Protein AF-A0AA40DRE2-F1 (afdb_monomer)

pLDDT: mean 96.82, std 1.92, range [86.75, 98.75]

Mean predicted aligned error: 2.91 Å

Nearest PDB structures (foldseek):
  4udk-assembly1_C  TM=3.734E-01  e=4.094E-02  uncultured organism
  5y2z-assembly3_F  TM=4.325E-01  e=4.580E-01  Homo sapiens
  1vkd-assembly1_A  TM=4.089E-01  e=3.695E-01  Thermotoga maritima MSB8
  8u1s-assembly1_B  TM=3.169E-01  e=5.989E-01  Influenza B virus (B/Iowa/06/2017)
  4cpo-assembly1_A  TM=3.323E-01  e=6.668E-01  Influenza B virus

Solvent-accessible surface area (backbone atoms only — not comparable to full-atom values): 9913 Å² total; per-residue (Å²): 89,80,48,78,41,58,63,96,54,91,79,66,23,30,30,43,33,28,26,39,78,90,50,71,58,72,45,72,83,34,77,42,56,34,60,49,50,45,86,52,45,84,22,48,48,77,51,73,48,94,74,19,44,32,40,44,31,33,42,95,46,92,81,54,20,25,29,46,35,30,19,50,54,90,60,20,66,49,73,82,39,80,31,69,31,93,44,56,25,87,54,48,80,30,45,50,80,44,68,56,94,90,29,43,36,39,42,30,37,44,96,45,91,84,56,25,26,30,41,36,43,30,33,69,85,73,33,68,40,76,52,76,37,70,33,86,49,47,30,90,51,49,84,25,44,50,78,47,70,50,78,86,66,18,40,36,39,43,31,70,41,95,43,93,82,80,50,77,44,81,45,75,30,38,51,89,58,57,28,93

Radius of gyration: 17.27 Å; Cα contacts (8 Å, |Δi|>4): 408; chains: 1; bounding box: 44×35×47 Å

Structure (mmCIF, N/CA/C/O backbone):
data_AF-A0AA40DRE2-F1
#
_entry.id   AF-A0AA40DRE2-F1
#
loop_
_atom_site.group_PDB
_atom_site.id
_atom_site.type_symbol
_atom_site.label_atom_id
_atom_site.label_alt_id
_atom_site.label_comp_id
_atom_site.label_asym_id
_atom_site.label_entity_id
_atom_site.label_seq_id
_atom_site.pdbx_PDB_ins_code
_atom_site.Cartn_x
_atom_site.Cartn_y
_atom_site.Cartn_z
_atom_site.occupancy
_atom_site.B_iso_or_equiv
_atom_site.auth_seq_id
_atom_site.auth_comp_id
_atom_site.auth_asym_id
_atom_site.auth_atom_id
_atom_site.pdbx_PDB_model_num
ATOM 1 N N . LEU A 1 1 ? -6.515 -5.743 -14.831 1.00 94.50 1 LEU A N 1
ATOM 2 C CA . LEU A 1 1 ? -6.090 -6.562 -13.677 1.00 94.50 1 LEU A CA 1
ATOM 3 C C . LEU A 1 1 ? -4.586 -6.677 -13.746 1.00 94.50 1 LEU A C 1
ATOM 5 O O . LEU A 1 1 ? -4.089 -7.029 -14.807 1.00 94.50 1 LEU A O 1
ATOM 9 N N . TYR A 1 2 ? -3.898 -6.367 -12.654 1.00 96.94 2 TYR A N 1
ATOM 10 C CA . TYR A 1 2 ? -2.458 -6.557 -12.543 1.00 96.94 2 TYR A CA 1
ATOM 11 C C . TYR A 1 2 ? -2.151 -7.837 -11.771 1.00 96.94 2 TYR A C 1
ATOM 13 O O . TYR A 1 2 ? -2.843 -8.168 -10.810 1.00 96.94 2 TYR A O 1
ATOM 21 N N . PHE A 1 3 ? -1.104 -8.534 -12.190 1.00 95.25 3 PHE A N 1
ATOM 22 C CA . PHE A 1 3 ? -0.504 -9.647 -11.473 1.00 95.25 3 PHE A CA 1
ATOM 23 C C . PHE A 1 3 ? 0.996 -9.382 -11.358 1.00 95.25 3 PHE A C 1
ATOM 25 O O . PHE A 1 3 ? 1.687 -9.249 -12.368 1.00 95.25 3 PHE A O 1
ATOM 32 N N . VAL A 1 4 ? 1.478 -9.270 -10.122 1.00 97.38 4 VA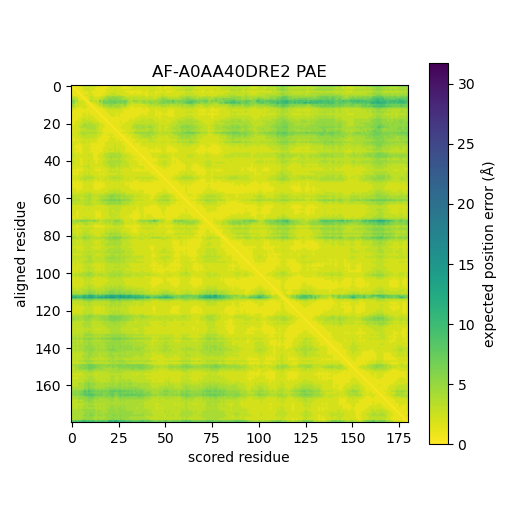L A N 1
ATOM 33 C CA . VAL A 1 4 ? 2.900 -9.108 -9.809 1.00 97.38 4 VAL A CA 1
ATOM 34 C C . VAL A 1 4 ? 3.432 -10.475 -9.411 1.00 97.38 4 VAL A C 1
ATOM 36 O O . VAL A 1 4 ? 3.006 -11.050 -8.409 1.00 97.38 4 VAL A O 1
ATOM 39 N N . LYS A 1 5 ? 4.330 -11.018 -10.226 1.00 96.94 5 LYS A N 1
ATOM 40 C CA . LYS A 1 5 ? 4.909 -12.339 -10.031 1.00 96.94 5 LYS A CA 1
ATOM 41 C C . LYS A 1 5 ? 6.244 -12.200 -9.310 1.00 96.94 5 LYS A C 1
ATOM 43 O O . LYS A 1 5 ? 7.216 -11.692 -9.864 1.00 96.94 5 LYS A O 1
ATOM 48 N N . THR A 1 6 ? 6.274 -12.666 -8.068 1.00 96.62 6 THR A N 1
ATOM 49 C CA . THR A 1 6 ? 7.430 -12.542 -7.168 1.00 96.62 6 THR A CA 1
ATOM 50 C C . THR A 1 6 ? 8.203 -13.849 -6.990 1.00 96.62 6 THR A C 1
ATOM 52 O O . THR A 1 6 ? 9.253 -13.861 -6.361 1.00 96.62 6 THR A O 1
ATOM 55 N N . ASN A 1 7 ? 7.717 -14.963 -7.545 1.00 93.94 7 ASN A N 1
ATOM 56 C CA . ASN A 1 7 ? 8.375 -16.265 -7.482 1.00 93.94 7 ASN A CA 1
ATOM 57 C C . ASN A 1 7 ? 8.289 -17.003 -8.824 1.00 93.94 7 ASN A C 1
ATOM 59 O O . ASN A 1 7 ? 7.458 -16.685 -9.677 1.00 93.94 7 ASN A O 1
ATOM 63 N N . ASN A 1 8 ? 9.164 -17.998 -9.017 1.00 91.94 8 ASN A N 1
ATOM 64 C CA . ASN A 1 8 ? 9.233 -18.790 -10.252 1.00 91.94 8 ASN A CA 1
ATOM 65 C C . ASN A 1 8 ? 9.292 -17.907 -11.520 1.00 91.94 8 ASN A C 1
ATOM 67 O O . ASN A 1 8 ? 8.597 -18.163 -12.509 1.00 91.94 8 ASN A O 1
ATOM 71 N N . VAL A 1 9 ? 10.064 -16.820 -11.458 1.00 92.12 9 VAL A N 1
ATOM 72 C CA . VAL A 1 9 ? 10.267 -15.861 -12.556 1.00 92.12 9 VAL A CA 1
ATOM 73 C C . VAL A 1 9 ? 11.378 -16.347 -13.486 1.00 92.12 9 VAL A C 1
ATOM 75 O O . VAL A 1 9 ? 12.358 -16.935 -13.028 1.00 92.12 9 VAL A O 1
ATOM 78 N N . GLY A 1 10 ? 11.227 -16.120 -14.791 1.00 89.56 10 GLY A N 1
ATOM 79 C CA . GLY A 1 10 ? 12.226 -16.522 -15.792 1.00 89.56 10 GLY A CA 1
ATOM 80 C C . GLY A 1 10 ? 13.299 -15.458 -16.022 1.00 89.56 10 GLY A C 1
ATOM 81 O O . GLY A 1 10 ? 14.400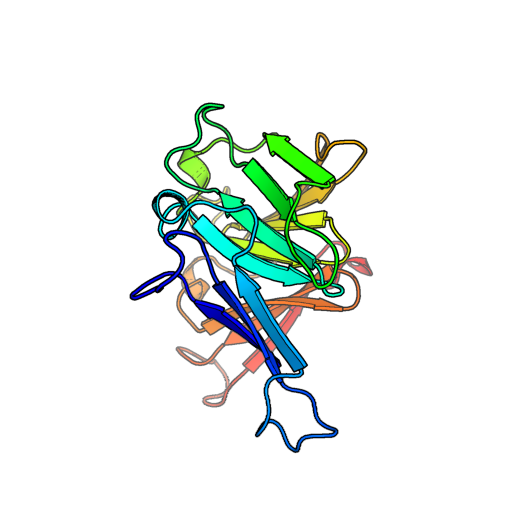 -15.771 -16.464 1.00 89.56 10 GLY A O 1
ATOM 82 N N . SER A 1 11 ? 12.981 -14.203 -15.699 1.00 93.25 11 SER A N 1
ATOM 83 C CA . SER A 1 11 ? 13.846 -13.040 -15.922 1.00 93.25 11 SER A CA 1
ATOM 84 C C . SER A 1 11 ? 14.901 -12.794 -14.837 1.00 93.25 11 SER A C 1
ATOM 86 O O . SER A 1 11 ? 15.817 -12.004 -15.053 1.00 93.25 11 SER A O 1
ATOM 88 N N . GLY A 1 12 ? 14.768 -13.421 -13.661 1.00 94.56 12 GLY A N 1
ATOM 89 C CA . GLY A 1 12 ? 15.575 -13.101 -12.473 1.00 94.56 12 GLY A CA 1
ATOM 90 C C . GLY A 1 12 ? 15.171 -11.799 -11.762 1.00 94.56 12 GLY A C 1
ATOM 91 O O . GLY A 1 12 ? 15.805 -11.424 -10.777 1.00 94.56 12 GLY A O 1
ATOM 92 N N . LYS A 1 13 ? 14.105 -11.137 -12.226 1.00 97.44 13 LYS A N 1
ATOM 93 C CA . LYS A 1 13 ? 13.536 -9.900 -11.674 1.00 97.44 13 LYS A CA 1
ATOM 94 C C . LYS A 1 13 ? 12.048 -10.082 -11.378 1.00 97.44 13 LYS A C 1
ATOM 96 O O . LYS A 1 13 ? 11.443 -11.068 -11.798 1.00 97.44 13 LYS A O 1
ATOM 101 N N . ILE A 1 14 ? 11.444 -9.137 -10.661 1.00 98.12 14 ILE A N 1
ATOM 102 C CA . ILE A 1 14 ? 9.994 -9.151 -10.420 1.00 98.12 14 ILE A CA 1
ATOM 103 C C . ILE A 1 14 ? 9.269 -8.886 -11.741 1.00 98.12 14 ILE A C 1
ATOM 105 O O . ILE A 1 14 ? 9.542 -7.886 -12.408 1.00 98.12 14 ILE A O 1
ATOM 109 N N . GLU A 1 15 ? 8.349 -9.771 -12.125 1.00 97.81 15 GLU A N 1
ATOM 110 C CA . GLU A 1 15 ? 7.611 -9.684 -13.391 1.00 97.81 15 GLU A CA 1
ATOM 111 C C . GLU A 1 15 ? 6.223 -9.077 -13.160 1.00 97.81 15 GLU A C 1
ATOM 113 O O . GLU A 1 15 ? 5.508 -9.449 -12.228 1.00 97.81 15 GLU A O 1
ATOM 118 N N . VAL A 1 16 ? 5.821 -8.147 -14.026 1.00 98.06 16 VAL A N 1
ATOM 119 C CA . VAL A 1 16 ? 4.500 -7.513 -13.993 1.00 98.06 16 VAL A CA 1
ATOM 120 C C . VAL A 1 16 ? 3.710 -7.945 -15.210 1.00 98.06 16 VAL A C 1
ATOM 122 O O . VAL A 1 16 ? 4.189 -7.902 -16.346 1.00 98.06 16 VAL A O 1
ATOM 125 N N . HIS A 1 17 ? 2.469 -8.332 -14.958 1.00 97.12 17 HIS A N 1
ATOM 126 C CA . HIS A 1 17 ? 1.515 -8.717 -15.974 1.00 97.12 17 HIS A CA 1
ATOM 127 C C . HIS A 1 17 ? 0.249 -7.882 -15.846 1.00 97.12 17 HIS A C 1
ATOM 129 O O . HIS A 1 17 ? -0.222 -7.635 -14.733 1.00 97.12 17 HIS A O 1
ATOM 135 N N . ARG A 1 18 ? -0.350 -7.511 -16.977 1.00 97.25 18 ARG A N 1
ATOM 136 C CA . ARG A 1 18 ? -1.664 -6.873 -17.019 1.00 97.25 18 ARG A CA 1
ATOM 137 C C . ARG A 1 18 ? -2.550 -7.543 -18.048 1.00 97.25 18 ARG A C 1
ATOM 139 O O . ARG A 1 18 ? -2.105 -7.865 -19.142 1.00 97.25 18 ARG A O 1
ATOM 146 N N . THR A 1 19 ? -3.805 -7.745 -17.673 1.00 97.31 19 THR A N 1
ATOM 147 C CA . THR A 1 19 ? -4.890 -8.095 -18.590 1.00 97.31 19 THR A CA 1
ATOM 148 C C . THR A 1 19 ? -5.973 -7.020 -18.529 1.00 97.31 19 THR A C 1
ATOM 150 O O . THR A 1 19 ? -6.164 -6.359 -17.496 1.00 97.31 19 THR A O 1
ATOM 153 N N . THR A 1 20 ? -6.708 -6.833 -19.624 1.00 96.62 20 THR A N 1
ATOM 154 C CA . THR A 1 20 ? -7.706 -5.761 -19.752 1.00 96.62 20 THR A CA 1
ATOM 155 C C . THR A 1 20 ? -9.116 -6.316 -19.902 1.00 96.62 20 THR A C 1
ATOM 157 O O . THR A 1 20 ? -9.321 -7.469 -20.278 1.00 96.62 20 THR A O 1
ATOM 160 N N . ALA A 1 21 ? -10.117 -5.472 -19.645 1.00 97.31 21 ALA A N 1
ATOM 161 C CA . ALA A 1 21 ? -11.504 -5.821 -19.938 1.00 97.31 21 ALA A CA 1
ATOM 162 C C . ALA A 1 21 ? -11.735 -6.028 -21.449 1.00 97.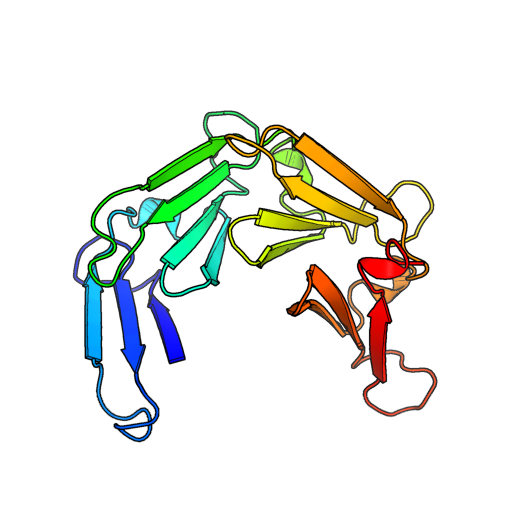31 21 ALA A C 1
ATOM 164 O O . ALA A 1 21 ? -12.532 -6.881 -21.826 1.00 97.31 21 ALA A O 1
ATOM 165 N N . ALA A 1 22 ? -10.997 -5.313 -22.312 1.00 97.31 22 ALA A N 1
ATOM 166 C CA . ALA A 1 22 ? -11.087 -5.459 -23.766 1.00 97.31 22 ALA A CA 1
ATOM 167 C C . ALA A 1 22 ? -10.698 -6.871 -24.242 1.00 97.31 22 ALA A C 1
ATOM 169 O O . ALA A 1 22 ? -11.330 -7.399 -25.153 1.00 97.31 22 ALA A O 1
ATOM 170 N N . SER A 1 23 ? -9.726 -7.519 -23.585 1.00 97.12 23 SER A N 1
ATOM 171 C CA . SER A 1 23 ? -9.382 -8.926 -23.842 1.00 97.12 23 SER A CA 1
ATOM 172 C C . SER A 1 23 ? -10.247 -9.926 -23.059 1.00 97.12 23 SER A C 1
ATOM 174 O O . SER A 1 23 ? -9.971 -11.123 -23.069 1.00 97.12 23 SER A O 1
ATOM 176 N N . ASN A 1 24 ? -11.295 -9.479 -22.350 1.00 97.06 24 ASN A N 1
ATOM 177 C CA . ASN A 1 24 ? -12.028 -10.282 -21.359 1.00 97.06 24 ASN A CA 1
ATOM 178 C C . ASN A 1 24 ? -11.098 -10.938 -20.322 1.00 97.06 24 ASN A C 1
ATOM 180 O O . ASN A 1 24 ? -11.341 -12.060 -19.879 1.00 97.06 24 ASN A O 1
ATOM 184 N N . TYR A 1 25 ? -10.012 -10.247 -19.970 1.00 96.19 25 TYR A N 1
ATOM 185 C CA . TYR A 1 25 ? -8.950 -10.729 -19.092 1.00 96.19 25 TYR A CA 1
ATOM 186 C C . TYR A 1 25 ? -8.237 -12.005 -19.579 1.00 96.19 25 TYR A C 1
ATOM 188 O O . TYR A 1 25 ? -7.666 -12.724 -18.761 1.00 96.19 25 TYR A O 1
ATOM 196 N N . ARG A 1 26 ? -8.266 -12.302 -20.887 1.00 96.06 26 ARG A N 1
ATOM 197 C CA . ARG A 1 26 ? -7.661 -13.521 -21.459 1.00 96.06 26 ARG A CA 1
ATOM 198 C C . ARG A 1 26 ? -6.252 -13.318 -21.993 1.00 96.06 26 ARG A C 1
ATOM 200 O O . ARG A 1 26 ? -5.444 -14.235 -21.897 1.00 96.06 26 ARG A O 1
ATOM 207 N N . ASP A 1 27 ? -5.963 -12.123 -22.496 1.00 96.75 27 ASP A N 1
ATOM 208 C CA . ASP A 1 27 ? -4.670 -11.800 -23.095 1.00 96.75 27 ASP A CA 1
ATOM 209 C C . ASP A 1 27 ? -3.932 -10.763 -22.256 1.00 96.75 27 ASP A C 1
ATOM 211 O O . ASP A 1 27 ? -4.539 -9.792 -21.774 1.00 96.75 27 ASP A O 1
ATOM 215 N N . PHE A 1 28 ? -2.624 -10.976 -22.107 1.00 96.62 28 PHE A N 1
ATOM 216 C CA . PHE A 1 28 ? -1.729 -10.004 -21.500 1.00 96.62 28 PHE A CA 1
ATOM 217 C C . PHE A 1 28 ? -1.443 -8.867 -22.482 1.00 96.62 28 PHE A C 1
ATOM 219 O O . PHE A 1 28 ? -0.909 -9.109 -23.562 1.00 96.62 28 PHE A O 1
ATOM 226 N N . ASP A 1 29 ? -1.765 -7.632 -22.097 1.00 96.75 29 ASP A N 1
ATOM 227 C CA . ASP A 1 29 ? -1.312 -6.430 -22.810 1.00 96.75 29 ASP A CA 1
ATOM 228 C C . ASP A 1 29 ? 0.012 -5.897 -22.241 1.00 96.75 29 ASP A C 1
ATOM 230 O O . ASP A 1 29 ? 0.763 -5.221 -22.940 1.00 96.75 29 ASP A O 1
ATOM 234 N N . ILE A 1 30 ? 0.325 -6.254 -20.990 1.00 97.12 30 ILE A N 1
ATOM 235 C CA . ILE A 1 30 ? 1.642 -6.083 -20.375 1.00 97.12 30 ILE A CA 1
ATOM 236 C C . ILE A 1 30 ? 2.125 -7.440 -19.869 1.00 97.12 30 ILE A C 1
ATOM 238 O O . ILE A 1 30 ? 1.404 -8.136 -19.153 1.00 97.12 30 ILE A O 1
ATOM 242 N N . HIS A 1 31 ? 3.367 -7.782 -20.201 1.00 96.44 31 HIS A N 1
ATOM 243 C CA . HIS A 1 31 ? 4.131 -8.876 -19.611 1.00 96.44 31 HIS A CA 1
ATOM 244 C C . HIS A 1 31 ? 5.617 -8.513 -19.698 1.00 96.44 31 HIS A C 1
ATOM 246 O O . HIS A 1 31 ? 6.220 -8.617 -20.764 1.00 96.44 31 HIS A O 1
ATOM 252 N N . THR A 1 32 ? 6.191 -8.015 -18.603 1.00 97.25 32 THR A N 1
ATOM 253 C CA . THR A 1 32 ? 7.569 -7.502 -18.590 1.00 97.25 32 THR A CA 1
ATOM 254 C C . THR A 1 32 ? 8.261 -7.766 -17.260 1.00 97.25 32 THR A C 1
ATOM 256 O O . THR A 1 32 ? 7.613 -7.852 -16.217 1.00 97.25 32 THR A O 1
ATOM 259 N N . ALA A 1 33 ? 9.589 -7.848 -17.289 1.00 98.06 33 ALA A N 1
ATOM 260 C CA . ALA A 1 33 ? 10.406 -7.725 -16.090 1.00 98.06 33 ALA A CA 1
ATOM 261 C C . ALA A 1 33 ? 10.459 -6.252 -15.660 1.00 98.06 33 ALA A C 1
ATOM 263 O O . ALA A 1 33 ? 10.650 -5.368 -16.496 1.00 98.06 33 ALA A O 1
ATOM 264 N N . SER A 1 34 ? 10.281 -5.994 -14.367 1.00 98.19 34 SER A N 1
ATOM 265 C CA . SER A 1 34 ? 10.453 -4.666 -13.773 1.00 98.19 34 SER A CA 1
ATOM 266 C C . SER A 1 34 ? 11.916 -4.406 -13.408 1.00 98.19 34 SER A C 1
ATOM 268 O O . SER A 1 34 ? 12.777 -5.259 -13.591 1.00 98.19 34 SER A O 1
ATOM 270 N N . VAL A 1 35 ? 12.209 -3.228 -12.866 1.00 98.12 35 VAL A N 1
ATOM 271 C CA . VAL A 1 35 ? 13.524 -2.846 -12.340 1.00 98.12 35 VAL A CA 1
ATOM 272 C C . VAL A 1 35 ? 13.898 -3.613 -11.066 1.00 98.12 35 VAL A C 1
ATOM 274 O O . VAL A 1 35 ? 15.085 -3.788 -10.794 1.00 98.12 35 VAL A O 1
ATOM 277 N N . PHE A 1 36 ? 12.906 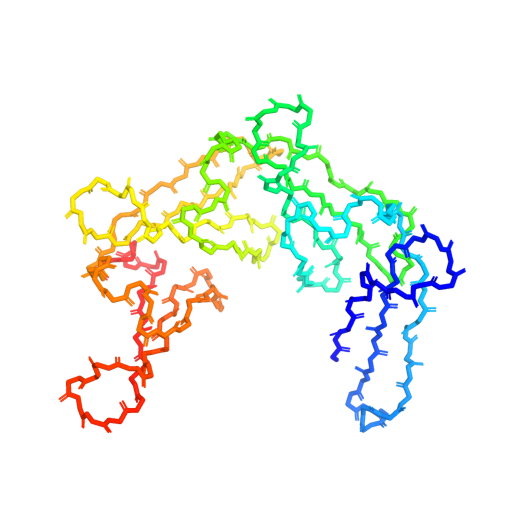-4.102 -10.318 1.00 98.06 36 PHE A N 1
ATOM 278 C CA . PHE A 1 36 ? 13.093 -4.740 -9.019 1.00 98.06 36 PHE A CA 1
ATOM 279 C C . PHE A 1 36 ? 13.752 -6.116 -9.119 1.00 98.06 36 PHE A C 1
ATOM 281 O O . PHE A 1 36 ? 13.410 -6.931 -9.981 1.00 98.06 36 PHE A O 1
ATOM 288 N N . GLU A 1 37 ? 14.661 -6.397 -8.189 1.00 96.25 37 GLU A N 1
ATOM 289 C CA . GLU A 1 37 ? 15.382 -7.666 -8.145 1.00 96.25 37 GLU A CA 1
ATOM 290 C C . GLU A 1 37 ? 14.553 -8.750 -7.452 1.00 96.25 37 GLU A C 1
ATOM 292 O O . GLU A 1 37 ? 13.728 -8.474 -6.581 1.00 96.25 37 GLU A O 1
ATOM 297 N N . LEU A 1 38 ? 14.805 -10.021 -7.779 1.00 95.50 38 LEU A N 1
ATOM 298 C CA . LEU A 1 38 ? 14.104 -11.134 -7.127 1.00 95.50 38 LEU A CA 1
ATOM 299 C C . LEU A 1 38 ? 14.354 -11.193 -5.608 1.00 95.50 38 LEU A C 1
ATOM 301 O O . LEU A 1 38 ? 13.520 -11.697 -4.862 1.00 95.50 38 LEU A O 1
ATOM 305 N N . THR A 1 39 ? 15.461 -10.626 -5.122 1.00 94.19 39 THR A N 1
ATOM 306 C CA . THR A 1 39 ? 15.737 -10.495 -3.682 1.00 94.19 39 THR A CA 1
ATOM 307 C C . THR A 1 39 ? 14.763 -9.567 -2.953 1.00 94.19 39 THR A C 1
ATOM 309 O O . THR A 1 39 ? 14.690 -9.612 -1.726 1.00 94.19 39 THR A O 1
ATOM 312 N N . ASP A 1 40 ? 1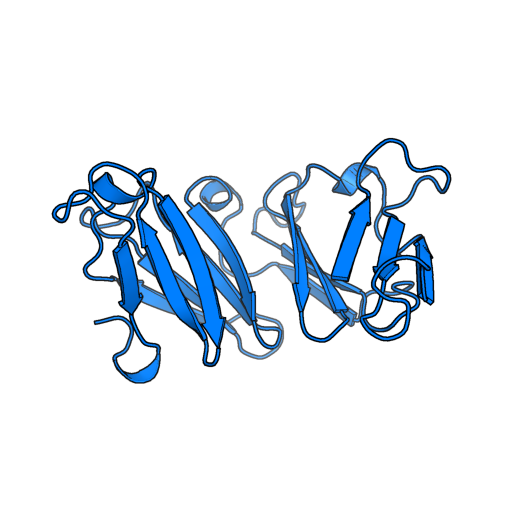4.008 -8.736 -3.678 1.00 96.50 40 ASP A N 1
ATOM 313 C CA . ASP A 1 40 ? 12.974 -7.876 -3.101 1.00 96.50 40 ASP A CA 1
ATOM 314 C C . ASP A 1 40 ? 11.624 -8.591 -2.924 1.00 96.50 40 ASP A C 1
ATOM 316 O O . ASP A 1 40 ? 10.755 -8.052 -2.235 1.00 96.50 40 ASP A O 1
ATOM 320 N N . ALA A 1 41 ? 11.444 -9.795 -3.486 1.00 96.44 41 ALA A N 1
ATOM 321 C CA . ALA A 1 41 ? 10.170 -10.521 -3.535 1.00 96.44 41 ALA A CA 1
ATOM 322 C C . ALA A 1 41 ? 9.425 -10.563 -2.192 1.00 96.44 41 ALA A C 1
ATOM 324 O O . ALA A 1 41 ? 8.258 -10.175 -2.132 1.00 96.44 41 ALA A O 1
ATOM 325 N N . ASP A 1 42 ? 10.129 -10.950 -1.124 1.00 96.12 42 ASP A N 1
ATOM 326 C CA . ASP A 1 42 ? 9.578 -11.137 0.226 1.00 96.12 42 ASP A CA 1
ATOM 327 C C . ASP A 1 42 ? 9.938 -9.989 1.188 1.00 96.12 42 ASP A C 1
ATOM 329 O O . ASP A 1 42 ? 9.836 -10.109 2.412 1.00 96.12 42 ASP A O 1
ATOM 333 N N . SER A 1 43 ? 10.403 -8.859 0.651 1.00 97.19 43 SER A N 1
ATOM 334 C CA . SER A 1 43 ? 10.868 -7.727 1.460 1.00 97.19 43 SER A CA 1
ATOM 335 C C . SER A 1 43 ? 9.747 -6.789 1.922 1.00 97.19 43 SER A C 1
ATOM 337 O O . SER A 1 43 ? 9.994 -5.876 2.713 1.00 97.19 43 SER A O 1
ATOM 339 N N . GLY A 1 44 ? 8.510 -7.004 1.469 1.00 97.44 44 GLY A N 1
ATOM 340 C CA . GLY A 1 44 ? 7.394 -6.143 1.831 1.00 97.44 44 GLY A CA 1
ATOM 341 C C . GLY A 1 44 ? 6.103 -6.408 1.066 1.00 97.44 44 GLY A C 1
ATOM 342 O O . GLY A 1 44 ? 5.791 -7.545 0.718 1.00 97.44 44 GLY A O 1
ATOM 343 N N . VAL A 1 45 ? 5.328 -5.345 0.856 1.00 97.56 45 VAL A N 1
ATOM 344 C CA . VAL A 1 45 ? 4.013 -5.389 0.208 1.00 97.56 45 VAL A CA 1
ATOM 345 C C . VAL A 1 45 ? 4.112 -4.810 -1.197 1.00 97.56 45 VAL A C 1
ATOM 347 O O . VAL A 1 45 ? 4.553 -3.676 -1.378 1.00 97.56 45 VAL A O 1
ATOM 350 N N . TRP A 1 46 ? 3.650 -5.577 -2.181 1.00 98.00 46 TRP A N 1
ATOM 351 C CA . TRP A 1 46 ? 3.522 -5.141 -3.568 1.00 98.00 46 TRP A CA 1
ATOM 352 C C . TRP A 1 46 ? 2.129 -4.577 -3.826 1.00 98.00 46 TRP A C 1
ATOM 354 O O . TRP A 1 46 ? 1.129 -5.183 -3.439 1.00 98.00 46 TRP A O 1
ATOM 364 N N . THR A 1 47 ? 2.054 -3.444 -4.516 1.00 96.44 47 THR A N 1
ATOM 365 C CA . THR A 1 47 ? 0.783 -2.875 -4.974 1.00 96.44 47 THR A CA 1
ATOM 366 C C . THR A 1 47 ? 0.967 -2.149 -6.299 1.00 96.44 47 THR A C 1
ATOM 368 O O . THR A 1 47 ? 2.075 -1.758 -6.654 1.00 96.44 47 THR A O 1
ATOM 371 N N . VAL A 1 48 ? -0.127 -1.978 -7.035 1.00 96.12 48 VAL A N 1
ATOM 372 C CA . VAL A 1 48 ? -0.177 -1.123 -8.222 1.00 96.12 48 VAL A CA 1
ATOM 373 C C . VAL A 1 48 ? -1.194 -0.023 -7.961 1.00 96.12 48 VAL A C 1
ATOM 375 O O . VAL A 1 48 ? -2.320 -0.320 -7.562 1.00 96.12 48 VAL A O 1
ATOM 378 N N . ASP A 1 49 ? -0.793 1.225 -8.175 1.00 94.31 49 ASP A N 1
ATOM 379 C CA . ASP A 1 49 ? -1.643 2.412 -8.055 1.00 94.31 49 ASP A CA 1
ATOM 380 C C . ASP A 1 49 ? -1.393 3.306 -9.272 1.00 94.31 49 ASP A C 1
ATOM 382 O O . ASP A 1 49 ? -0.244 3.552 -9.624 1.00 94.31 49 ASP A O 1
ATOM 386 N N . ASN A 1 50 ? -2.461 3.744 -9.943 1.00 93.06 50 ASN A N 1
ATOM 387 C CA . ASN A 1 50 ? -2.387 4.555 -11.169 1.00 93.06 50 ASN A CA 1
ATOM 388 C C . ASN A 1 50 ? -1.397 4.023 -12.229 1.00 93.06 50 ASN A C 1
ATOM 390 O O . ASN A 1 50 ? -0.610 4.779 -12.785 1.00 93.06 50 ASN A O 1
ATOM 394 N N . ASP A 1 51 ? -1.466 2.717 -12.511 1.00 95.06 51 ASP A N 1
ATOM 395 C CA . ASP A 1 51 ? -0.600 1.981 -13.448 1.00 95.06 51 ASP A CA 1
ATOM 396 C C . ASP A 1 51 ? 0.893 1.890 -13.069 1.00 95.06 51 ASP A C 1
ATOM 398 O O . ASP A 1 51 ? 1.653 1.250 -13.799 1.00 95.06 51 ASP A O 1
ATOM 402 N N . ASP A 1 52 ? 1.298 2.405 -11.907 1.00 97.38 52 ASP A N 1
ATOM 403 C CA . ASP A 1 52 ? 2.671 2.327 -11.408 1.00 97.38 52 ASP A CA 1
ATOM 404 C C . ASP A 1 52 ? 2.843 1.186 -10.397 1.00 97.38 52 ASP A C 1
ATOM 406 O O . ASP A 1 52 ? 1.970 0.922 -9.566 1.00 97.38 52 ASP A O 1
ATOM 410 N N . LEU A 1 53 ? 3.990 0.504 -10.449 1.00 98.25 53 LEU A N 1
ATOM 411 C CA . LEU A 1 53 ? 4.332 -0.565 -9.513 1.00 98.25 53 LEU A CA 1
ATOM 412 C C . LEU A 1 53 ? 4.999 0.025 -8.277 1.00 98.25 53 LEU A C 1
ATOM 414 O O . LEU A 1 53 ? 6.034 0.684 -8.377 1.00 98.25 53 LEU A O 1
ATOM 418 N N . PHE A 1 54 ? 4.461 -0.313 -7.111 1.00 98.38 54 PHE A N 1
ATOM 419 C CA . PHE A 1 54 ? 5.029 0.052 -5.826 1.00 98.38 54 PHE A CA 1
ATOM 420 C C . PHE A 1 54 ? 5.475 -1.174 -5.032 1.00 98.38 54 PHE A C 1
ATOM 422 O O . PHE A 1 54 ? 4.768 -2.184 -4.955 1.00 98.38 54 PHE A O 1
ATOM 429 N N . LEU A 1 55 ? 6.617 -1.027 -4.365 1.00 98.69 55 LEU A N 1
ATOM 430 C CA . LEU A 1 55 ? 7.031 -1.875 -3.254 1.00 98.69 55 LEU A CA 1
ATOM 431 C C . LEU A 1 55 ? 7.062 -1.021 -1.988 1.00 98.69 55 LEU A C 1
ATOM 433 O O . LEU A 1 55 ? 7.882 -0.110 -1.866 1.00 98.69 55 LEU A O 1
ATOM 437 N N . VAL A 1 56 ? 6.197 -1.355 -1.032 1.00 98.62 56 VAL A N 1
ATOM 438 C CA . VAL A 1 56 ? 6.329 -0.901 0.353 1.00 98.62 56 VAL A CA 1
ATOM 439 C C . VAL A 1 56 ? 7.274 -1.871 1.044 1.00 98.62 56 VAL A C 1
ATOM 441 O O . VAL A 1 56 ? 6.862 -2.953 1.465 1.00 98.62 56 VAL A O 1
ATOM 444 N N . LYS A 1 57 ? 8.556 -1.524 1.115 1.00 98.56 57 LYS A N 1
ATOM 445 C CA . LYS A 1 57 ? 9.591 -2.383 1.688 1.00 98.56 57 LYS A CA 1
ATOM 446 C C . LYS A 1 57 ? 9.569 -2.256 3.207 1.00 98.56 57 LYS A C 1
ATOM 448 O O . LYS A 1 57 ? 9.867 -1.201 3.764 1.00 98.56 57 LYS A O 1
ATOM 453 N N . THR A 1 58 ? 9.186 -3.339 3.874 1.00 98.44 58 THR A N 1
ATOM 454 C CA . THR A 1 58 ? 8.995 -3.399 5.332 1.00 98.44 58 THR A CA 1
ATOM 455 C C . THR A 1 58 ? 10.078 -4.212 6.037 1.00 98.44 58 THR A C 1
ATOM 457 O O . THR A 1 58 ? 10.172 -4.211 7.264 1.00 98.44 58 THR A O 1
ATOM 460 N N . ARG A 1 59 ? 10.911 -4.921 5.269 1.00 96.94 59 ARG A N 1
ATOM 461 C CA . ARG A 1 59 ? 11.992 -5.788 5.738 1.00 96.94 59 ARG A CA 1
ATOM 462 C C . ARG A 1 59 ? 13.236 -5.574 4.889 1.00 96.94 59 ARG A C 1
ATOM 464 O O . ARG A 1 59 ? 13.153 -5.177 3.731 1.00 96.94 59 ARG A O 1
ATOM 471 N N . ASN A 1 60 ? 14.397 -5.904 5.452 1.00 95.56 60 ASN A N 1
ATOM 472 C CA . ASN A 1 60 ? 15.687 -5.832 4.757 1.00 95.56 60 ASN A CA 1
ATOM 473 C C . ASN A 1 60 ? 15.982 -4.433 4.177 1.00 95.56 60 ASN A C 1
ATOM 475 O O . ASN A 1 60 ? 16.601 -4.302 3.122 1.00 95.56 60 ASN A O 1
ATOM 479 N N . THR A 1 61 ? 15.508 -3.388 4.856 1.00 96.56 61 THR A N 1
ATOM 480 C CA . THR A 1 61 ? 15.745 -1.983 4.506 1.00 96.56 61 THR A CA 1
ATOM 481 C C . THR A 1 61 ? 17.111 -1.563 5.031 1.00 96.56 61 THR A C 1
ATOM 483 O O . THR A 1 61 ? 17.407 -1.759 6.214 1.00 96.56 61 THR A O 1
ATOM 486 N N . THR A 1 62 ? 17.951 -0.962 4.192 1.00 93.81 62 THR A N 1
ATOM 487 C CA . THR A 1 62 ? 19.273 -0.472 4.623 1.00 93.81 62 THR A CA 1
ATOM 488 C C . THR A 1 62 ? 19.153 0.801 5.459 1.00 93.81 62 THR A C 1
ATOM 490 O O . THR A 1 62 ? 19.980 1.038 6.341 1.00 93.81 62 THR A O 1
ATOM 493 N N . SER A 1 63 ? 18.086 1.576 5.245 1.00 97.25 63 SER A N 1
ATOM 494 C CA . SER A 1 63 ? 17.772 2.793 5.998 1.00 97.25 63 SER A CA 1
ATOM 495 C C . SER A 1 63 ? 17.327 2.542 7.447 1.00 97.25 63 SER A C 1
ATOM 497 O O . SER A 1 63 ? 17.341 3.473 8.252 1.00 97.25 63 SER A O 1
ATOM 499 N N . ARG A 1 64 ? 16.939 1.300 7.795 1.00 97.88 64 ARG A N 1
ATOM 500 C CA . ARG A 1 64 ? 16.220 0.928 9.040 1.00 97.88 64 ARG A CA 1
ATOM 501 C C . ARG A 1 64 ? 14.859 1.616 9.207 1.00 97.88 64 ARG A C 1
ATOM 503 O O . ARG A 1 64 ? 14.259 1.568 10.285 1.00 97.88 64 ARG A O 1
ATOM 510 N N . LEU A 1 65 ? 14.370 2.234 8.144 1.00 98.69 65 LEU A N 1
ATOM 511 C CA . LEU A 1 65 ? 13.045 2.813 8.027 1.00 98.69 65 LEU A CA 1
ATOM 512 C C . LEU A 1 65 ? 12.255 2.005 6.999 1.00 98.69 65 LEU A C 1
ATOM 514 O O . LEU A 1 65 ? 12.833 1.265 6.212 1.00 98.69 65 LEU A O 1
ATOM 518 N N . ILE A 1 66 ? 10.936 2.146 6.996 1.00 98.69 66 ILE A N 1
ATOM 519 C CA . ILE A 1 66 ? 10.112 1.679 5.882 1.00 98.69 66 ILE A CA 1
ATOM 520 C C . ILE A 1 66 ? 10.518 2.460 4.631 1.00 98.69 66 ILE A C 1
ATOM 522 O O . ILE A 1 66 ? 10.789 3.659 4.708 1.00 98.69 66 ILE A O 1
ATOM 526 N N . GLU A 1 67 ? 10.556 1.798 3.480 1.00 98.38 67 GLU A N 1
ATOM 527 C CA . GLU A 1 67 ? 10.889 2.443 2.208 1.00 98.38 67 GLU A CA 1
ATOM 528 C C . GLU A 1 67 ? 9.741 2.275 1.210 1.00 98.38 67 GLU A C 1
ATOM 530 O O . GLU A 1 67 ? 9.148 1.199 1.118 1.00 98.38 67 GLU A O 1
ATOM 535 N N . LEU A 1 68 ? 9.435 3.325 0.446 1.00 98.38 68 LEU A N 1
ATOM 536 C CA . LEU A 1 68 ? 8.553 3.240 -0.713 1.00 98.38 68 LEU A CA 1
ATOM 537 C C . LEU A 1 68 ? 9.374 3.369 -1.993 1.00 98.38 68 LEU A C 1
ATOM 539 O O . LEU A 1 68 ? 10.099 4.348 -2.191 1.00 98.38 68 LEU A O 1
ATOM 543 N N . HIS A 1 69 ? 9.207 2.388 -2.872 1.00 98.19 69 HIS A N 1
ATOM 544 C CA . HIS A 1 69 ? 9.808 2.362 -4.201 1.00 98.19 69 HIS A CA 1
ATOM 545 C C . HIS A 1 69 ? 8.707 2.407 -5.247 1.00 98.19 69 HIS A C 1
ATOM 547 O O . HIS A 1 69 ? 7.730 1.672 -5.117 1.00 98.19 69 HIS A O 1
ATOM 553 N N . GLN A 1 70 ? 8.881 3.223 -6.283 1.00 98.19 70 GLN A N 1
ATOM 554 C CA . GLN A 1 70 ? 7.954 3.333 -7.412 1.00 98.19 70 GLN A CA 1
ATOM 555 C C . GLN A 1 70 ? 8.706 3.082 -8.713 1.00 98.19 70 GLN A C 1
ATOM 557 O O . GLN A 1 70 ? 9.687 3.772 -9.005 1.00 98.19 70 GLN A O 1
ATOM 562 N N . ALA A 1 71 ? 8.212 2.140 -9.508 1.00 98.38 71 ALA A N 1
ATOM 563 C CA . ALA A 1 71 ? 8.589 1.972 -10.901 1.00 98.38 71 ALA A CA 1
ATOM 564 C C . ALA A 1 71 ? 7.391 2.377 -11.768 1.00 98.38 71 ALA A C 1
ATOM 566 O O . ALA A 1 71 ? 6.374 1.679 -11.736 1.00 98.38 71 ALA A O 1
ATOM 567 N N . PRO A 1 72 ? 7.461 3.502 -12.496 1.00 96.81 72 PRO A N 1
ATOM 568 C CA . PRO A 1 72 ? 6.306 4.007 -13.210 1.00 96.81 72 PRO A CA 1
ATOM 569 C C . PRO A 1 72 ? 6.200 3.454 -14.630 1.00 96.81 72 PRO A C 1
ATOM 571 O O . PRO A 1 72 ? 7.172 2.956 -15.215 1.00 96.81 72 PRO A O 1
ATOM 574 N N . GLY A 1 73 ? 5.019 3.645 -15.211 1.00 92.44 73 GLY A N 1
ATOM 575 C CA . GLY A 1 73 ? 4.738 3.337 -16.609 1.00 92.44 73 GLY A CA 1
ATOM 576 C C . GLY A 1 73 ? 4.742 1.841 -16.927 1.00 92.44 73 GLY A C 1
ATOM 577 O O . GLY A 1 73 ? 5.032 0.985 -16.102 1.00 92.44 73 GLY A O 1
ATOM 578 N N . THR A 1 74 ? 4.437 1.496 -18.175 1.00 93.25 74 THR A N 1
ATOM 579 C CA . THR A 1 74 ? 4.158 0.101 -18.562 1.00 93.25 74 THR A CA 1
ATOM 580 C C . THR A 1 74 ? 5.392 -0.793 -18.686 1.00 93.25 74 THR A C 1
ATOM 582 O O . THR A 1 74 ? 5.254 -2.015 -18.731 1.00 93.25 74 THR A O 1
ATOM 585 N N . ALA A 1 75 ? 6.591 -0.204 -18.750 1.00 95.19 75 ALA A N 1
ATOM 586 C CA . ALA A 1 75 ? 7.853 -0.939 -18.802 1.00 95.19 75 ALA A CA 1
ATOM 587 C C . ALA A 1 75 ? 8.409 -1.267 -17.408 1.00 95.19 75 ALA A C 1
ATOM 589 O O . ALA A 1 75 ? 9.190 -2.207 -17.285 1.00 95.19 75 ALA A O 1
ATOM 590 N N . PHE A 1 76 ? 8.038 -0.493 -16.377 1.00 97.81 76 PHE A N 1
ATOM 591 C CA . PHE A 1 76 ? 8.524 -0.641 -15.000 1.00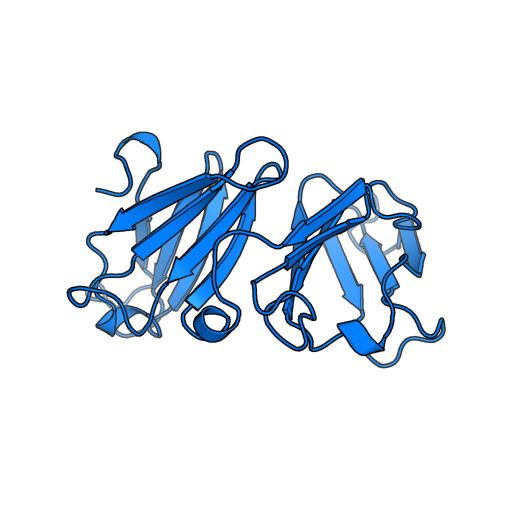 97.81 76 PHE A CA 1
ATOM 592 C C . PHE A 1 76 ? 10.058 -0.708 -14.876 1.00 97.81 76 PHE A C 1
ATOM 594 O O . PHE A 1 76 ? 10.572 -1.336 -13.956 1.00 97.81 76 PHE A O 1
ATOM 601 N N . SER A 1 77 ? 10.807 -0.109 -15.808 1.00 97.00 77 SER A N 1
ATOM 602 C CA . SER A 1 77 ? 12.243 -0.369 -16.003 1.00 97.00 77 SER A CA 1
ATOM 603 C C . SER A 1 77 ? 13.180 0.565 -15.232 1.00 97.00 77 SER A C 1
ATOM 605 O O . SER A 1 77 ? 14.390 0.343 -15.215 1.00 97.00 77 SER A O 1
ATOM 607 N N . THR A 1 78 ? 12.643 1.590 -14.572 1.00 97.50 78 THR A N 1
ATOM 608 C CA . THR A 1 78 ? 13.401 2.569 -13.779 1.00 97.50 78 THR A CA 1
ATOM 609 C C . THR A 1 78 ? 12.638 2.942 -12.519 1.00 97.50 78 THR A C 1
ATOM 611 O O . THR A 1 78 ? 11.412 2.887 -12.518 1.00 97.50 78 THR A O 1
ATOM 614 N N . PHE A 1 79 ? 13.336 3.404 -11.483 1.00 97.62 79 PHE A N 1
ATOM 615 C CA . PHE A 1 79 ? 12.694 4.027 -10.326 1.00 97.62 79 PHE A CA 1
ATOM 616 C C . PHE A 1 79 ? 12.407 5.512 -10.578 1.00 97.62 79 PHE A C 1
ATOM 618 O O . PHE A 1 79 ? 13.311 6.243 -10.981 1.00 97.62 79 PHE A O 1
ATOM 625 N N . SER A 1 80 ? 11.185 5.972 -10.293 1.00 96.00 80 SER A N 1
ATOM 626 C CA . SER A 1 80 ? 10.871 7.408 -10.143 1.00 96.00 80 SER A CA 1
ATOM 627 C C . SER A 1 80 ? 10.880 7.868 -8.691 1.00 96.00 80 SER A C 1
ATOM 629 O O . SER A 1 80 ? 11.042 9.058 -8.426 1.00 96.00 80 SER A O 1
ATOM 631 N N . LEU A 1 81 ? 10.724 6.931 -7.753 1.00 96.31 81 LEU A N 1
ATOM 632 C CA . LEU A 1 81 ? 10.777 7.177 -6.318 1.00 96.31 81 LEU A CA 1
ATOM 633 C C . LEU A 1 81 ? 11.534 6.047 -5.621 1.00 96.31 81 LEU A C 1
ATOM 635 O O . LEU A 1 81 ? 11.305 4.870 -5.899 1.00 96.31 81 LEU A O 1
ATOM 639 N N . HIS A 1 82 ? 12.395 6.439 -4.687 1.00 95.50 82 HIS A N 1
ATOM 640 C CA . HIS A 1 82 ? 13.094 5.577 -3.739 1.00 95.50 82 HIS A CA 1
ATOM 641 C C . HIS A 1 82 ? 13.246 6.375 -2.442 1.00 95.50 82 HIS A C 1
ATOM 643 O O . HIS A 1 82 ? 14.162 7.189 -2.312 1.00 95.50 82 HIS A O 1
ATOM 649 N N . ALA A 1 83 ? 12.298 6.225 -1.518 1.00 97.19 83 ALA A N 1
ATOM 650 C CA . ALA A 1 83 ? 12.217 7.069 -0.330 1.00 97.19 83 ALA A CA 1
ATOM 651 C C . ALA A 1 83 ? 12.159 6.231 0.946 1.00 97.19 83 ALA A C 1
ATOM 653 O O . ALA A 1 83 ? 11.241 5.436 1.123 1.00 97.19 83 ALA A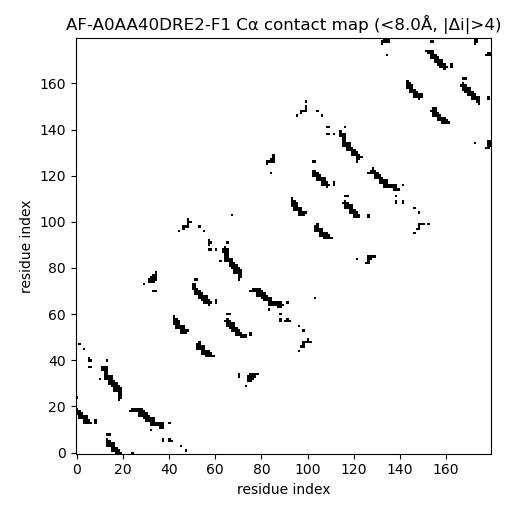 O 1
ATOM 654 N N . ALA A 1 84 ? 13.103 6.464 1.858 1.00 98.44 84 ALA A N 1
ATOM 655 C CA . ALA A 1 84 ? 12.961 6.060 3.251 1.00 98.44 84 ALA A CA 1
ATOM 656 C C . ALA A 1 84 ? 11.979 7.021 3.935 1.00 98.44 84 ALA A C 1
ATOM 658 O O . ALA A 1 84 ? 12.212 8.233 3.964 1.00 98.44 84 ALA A O 1
ATOM 659 N N . VAL A 1 85 ? 10.872 6.494 4.452 1.00 98.50 85 VAL A N 1
ATOM 660 C CA . VAL A 1 85 ? 9.821 7.301 5.083 1.00 98.50 85 VAL A CA 1
ATOM 661 C C . VAL A 1 85 ? 10.044 7.397 6.598 1.00 98.50 85 VAL A C 1
ATOM 663 O O . VAL A 1 85 ? 10.658 6.497 7.167 1.00 98.50 85 VAL A O 1
ATOM 666 N N . PRO A 1 86 ? 9.532 8.423 7.308 1.00 98.50 86 PRO A N 1
ATOM 667 C CA . PRO A 1 86 ? 9.688 8.574 8.765 1.00 98.50 86 PRO A CA 1
ATOM 668 C C . PRO A 1 86 ? 8.894 7.564 9.624 1.00 98.50 86 PRO A C 1
ATOM 670 O O . PRO A 1 86 ? 8.210 7.930 10.584 1.00 98.50 86 PRO A O 1
ATOM 673 N N . ILE A 1 87 ? 8.975 6.276 9.285 1.00 98.62 87 ILE A N 1
ATOM 674 C CA . ILE A 1 87 ? 8.425 5.148 10.033 1.00 98.62 87 ILE A CA 1
ATOM 675 C C . ILE A 1 87 ? 9.544 4.111 10.218 1.00 98.62 87 ILE A C 1
ATOM 677 O O . ILE A 1 87 ? 10.108 3.661 9.223 1.00 98.62 87 ILE A O 1
ATOM 681 N N . PRO A 1 88 ? 9.883 3.705 11.456 1.00 98.31 88 PRO A N 1
ATOM 682 C CA . PRO A 1 88 ? 10.888 2.671 11.693 1.00 98.31 88 PRO A CA 1
ATOM 683 C C . PRO A 1 88 ? 10.521 1.329 11.052 1.00 98.31 88 PRO A C 1
ATOM 685 O O . PRO A 1 88 ? 9.363 0.916 11.100 1.00 98.31 88 PRO A O 1
ATOM 688 N N . GLN A 1 89 ? 11.514 0.590 10.549 1.00 98.38 89 GLN A N 1
ATOM 689 C CA . GLN A 1 89 ? 11.315 -0.751 9.979 1.00 98.38 89 GLN A CA 1
ATOM 690 C C . GLN A 1 89 ? 10.615 -1.712 10.963 1.00 98.38 89 GLN A C 1
ATOM 692 O O . GLN A 1 89 ? 9.859 -2.588 10.553 1.00 98.38 89 GLN A O 1
ATOM 697 N N . SER A 1 90 ? 10.812 -1.527 12.274 1.00 97.44 90 SER A N 1
ATOM 698 C CA . SER A 1 90 ? 10.164 -2.325 13.324 1.00 97.44 90 SER A CA 1
ATOM 699 C C . SER A 1 90 ? 8.632 -2.243 13.326 1.00 97.44 90 SER A C 1
ATOM 701 O O . SER A 1 90 ? 7.985 -3.096 13.923 1.00 97.44 90 SER A O 1
ATOM 703 N N . GLU A 1 91 ? 8.038 -1.240 12.674 1.00 98.12 91 GLU A N 1
ATOM 704 C CA . GLU A 1 91 ? 6.582 -1.137 12.505 1.00 98.12 91 GLU A CA 1
ATOM 705 C C . GLU A 1 91 ? 6.050 -1.995 11.347 1.00 98.12 91 GLU A C 1
ATOM 707 O O . GLU A 1 91 ? 4.841 -2.185 11.233 1.00 98.12 91 GLU A O 1
ATOM 712 N N . GLY A 1 92 ? 6.928 -2.554 10.506 1.00 97.44 92 GLY A N 1
ATOM 713 C CA . GLY A 1 92 ? 6.574 -3.255 9.270 1.00 97.44 92 GLY A CA 1
ATOM 714 C C . GLY A 1 92 ? 5.541 -4.375 9.425 1.00 97.44 92 GLY A C 1
ATOM 715 O O . GLY A 1 92 ? 4.745 -4.597 8.513 1.00 97.44 92 GLY A O 1
ATOM 716 N N . GLU A 1 93 ? 5.521 -5.044 10.582 1.00 96.81 93 GLU A N 1
ATOM 717 C CA . GLU A 1 93 ? 4.621 -6.165 10.901 1.00 96.81 93 GLU A CA 1
ATOM 718 C C . GLU A 1 93 ? 3.396 -5.770 11.748 1.00 96.81 93 GLU A C 1
ATOM 720 O O . GLU A 1 93 ? 2.505 -6.587 11.992 1.00 96.81 93 GLU A O 1
ATOM 725 N N . ASN A 1 94 ? 3.314 -4.516 12.201 1.00 97.88 94 ASN A N 1
ATOM 726 C CA . ASN A 1 94 ? 2.276 -4.077 13.137 1.00 97.88 94 ASN A CA 1
ATOM 727 C C . ASN A 1 94 ? 0.937 -3.749 12.458 1.00 97.88 94 ASN A C 1
ATOM 729 O O . ASN A 1 94 ? 0.012 -3.278 13.121 1.00 97.88 94 ASN A O 1
ATOM 733 N N . GLY A 1 95 ? 0.785 -3.990 11.156 1.00 97.38 95 GLY A N 1
ATOM 734 C CA . GLY A 1 95 ? -0.430 -3.612 10.447 1.00 97.38 95 GLY A CA 1
ATOM 735 C C . GLY A 1 95 ? -0.435 -3.938 8.962 1.00 97.38 95 GLY A C 1
ATOM 736 O O . GLY A 1 95 ? 0.297 -4.810 8.498 1.00 97.38 95 GLY A O 1
ATOM 737 N N . ALA A 1 96 ? -1.297 -3.233 8.235 1.00 97.94 96 ALA A N 1
ATOM 738 C CA . ALA A 1 96 ? -1.442 -3.335 6.790 1.00 97.94 96 ALA A CA 1
ATOM 739 C C . ALA A 1 96 ? -0.926 -2.067 6.100 1.00 97.94 96 ALA A C 1
ATOM 741 O O . ALA A 1 96 ? -1.024 -0.965 6.640 1.00 97.94 96 ALA A O 1
ATOM 742 N N . TRP A 1 97 ? -0.406 -2.232 4.889 1.00 98.31 97 TRP A N 1
ATOM 743 C CA . TRP A 1 97 ? 0.178 -1.161 4.086 1.00 98.31 97 TRP A CA 1
ATOM 744 C C . TRP A 1 97 ? -0.636 -0.960 2.813 1.00 98.31 97 TRP A C 1
ATOM 746 O O . TRP A 1 97 ? -1.071 -1.933 2.196 1.00 98.31 97 TRP A O 1
ATOM 756 N N . ALA A 1 98 ? -0.832 0.294 2.417 1.00 97.94 98 ALA A N 1
ATOM 757 C CA . ALA A 1 98 ? -1.516 0.650 1.182 1.00 97.94 98 ALA A CA 1
ATOM 758 C C . ALA A 1 98 ? -0.874 1.882 0.541 1.00 97.94 98 ALA A C 1
ATOM 760 O O . ALA A 1 98 ? -0.315 2.732 1.232 1.00 97.94 98 ALA A O 1
ATOM 761 N N . VAL A 1 99 ? -0.997 1.987 -0.779 1.00 97.75 99 VAL A N 1
ATOM 762 C CA . VAL A 1 99 ? -0.661 3.192 -1.542 1.00 97.75 99 VAL A CA 1
ATOM 763 C C . VAL A 1 99 ? -1.943 3.698 -2.183 1.00 97.75 99 VAL A C 1
ATOM 765 O O . VAL A 1 99 ? -2.724 2.900 -2.700 1.00 97.75 99 VAL A O 1
ATOM 768 N N . TRP A 1 100 ? -2.169 5.006 -2.119 1.00 97.00 100 TRP A N 1
ATOM 769 C CA . TRP A 1 100 ? -3.269 5.651 -2.827 1.00 97.00 100 TRP A CA 1
ATOM 770 C C . TRP A 1 100 ? -2.847 7.039 -3.293 1.00 97.00 100 TRP A C 1
ATOM 772 O O . TRP A 1 100 ? -2.412 7.866 -2.488 1.00 97.00 100 TRP A O 1
ATOM 782 N N . ASN A 1 101 ? -2.988 7.285 -4.595 1.00 94.88 101 ASN A N 1
ATOM 783 C CA . ASN A 1 101 ? -2.575 8.518 -5.254 1.00 94.88 101 ASN A CA 1
ATOM 784 C C . ASN A 1 101 ? -1.110 8.890 -4.948 1.00 94.88 101 ASN A C 1
ATOM 786 O O . ASN A 1 101 ? -0.801 10.038 -4.629 1.00 94.88 101 ASN A O 1
ATOM 790 N N . GLY A 1 102 ? -0.224 7.889 -4.969 1.00 92.94 102 GLY A N 1
ATOM 791 C CA . GLY A 1 102 ? 1.208 8.042 -4.678 1.00 92.94 102 GLY A CA 1
ATOM 792 C C . GLY A 1 102 ? 1.585 8.288 -3.207 1.00 92.94 102 GLY A C 1
ATOM 793 O O . GLY A 1 102 ? 2.774 8.305 -2.891 1.00 92.94 102 GLY A O 1
ATOM 794 N N . ASN A 1 103 ? 0.618 8.435 -2.295 1.00 96.56 103 ASN A N 1
ATOM 795 C CA . ASN A 1 103 ? 0.878 8.539 -0.856 1.00 96.56 103 ASN A CA 1
ATOM 796 C C . ASN A 1 103 ? 0.860 7.161 -0.191 1.00 96.56 103 ASN A C 1
ATOM 798 O O . ASN A 1 103 ? 0.128 6.263 -0.616 1.00 96.56 103 ASN A O 1
ATOM 802 N N . LEU A 1 104 ? 1.626 7.011 0.892 1.00 98.50 104 LEU A N 1
ATOM 803 C CA . LEU A 1 104 ? 1.688 5.771 1.659 1.00 98.50 104 LEU A CA 1
ATOM 804 C C . LEU A 1 104 ? 0.788 5.850 2.895 1.00 98.50 104 LEU A C 1
ATOM 806 O O . LEU A 1 104 ? 0.818 6.814 3.655 1.00 98.50 104 LEU A O 1
ATOM 810 N N . TYR A 1 105 ? 0.026 4.789 3.126 1.00 98.75 105 TYR A N 1
ATOM 811 C CA . TYR A 1 105 ? -0.841 4.632 4.282 1.00 98.75 105 TYR A CA 1
ATOM 812 C C . TYR A 1 105 ? -0.440 3.386 5.064 1.00 98.75 105 TYR A C 1
ATOM 814 O O . TYR A 1 105 ? -0.342 2.287 4.511 1.00 98.75 105 TYR A O 1
ATOM 822 N N . PHE A 1 106 ? -0.255 3.557 6.368 1.00 98.75 106 PHE A N 1
ATOM 823 C CA . PHE A 1 106 ? -0.058 2.471 7.315 1.00 98.75 106 PHE A CA 1
ATOM 824 C C . PHE A 1 106 ? -1.278 2.360 8.223 1.00 98.75 106 PHE A C 1
ATOM 826 O O . PHE A 1 106 ? -1.571 3.261 9.008 1.00 98.75 106 PHE A O 1
ATOM 833 N N . ILE A 1 107 ? -1.994 1.249 8.103 1.00 98.69 107 ILE A N 1
ATOM 834 C CA . ILE A 1 107 ? -3.125 0.897 8.955 1.00 98.69 107 ILE A CA 1
ATOM 835 C C . ILE A 1 107 ? -2.545 0.061 10.087 1.00 98.69 107 ILE A C 1
ATOM 837 O O . ILE A 1 107 ? -2.344 -1.146 9.942 1.00 98.69 107 ILE A O 1
ATOM 841 N N . ARG A 1 108 ? -2.204 0.711 11.195 1.00 98.44 108 ARG A N 1
ATOM 842 C CA . ARG A 1 108 ? -1.540 0.085 12.333 1.00 98.44 108 ARG A CA 1
ATOM 843 C C . ARG A 1 108 ? -2.575 -0.626 13.195 1.00 98.44 108 ARG A C 1
ATOM 845 O O . ARG A 1 108 ? -3.429 -0.006 13.824 1.00 98.44 108 ARG A O 1
ATOM 852 N N . LEU A 1 109 ? -2.490 -1.948 13.196 1.00 98.38 109 LEU A N 1
ATOM 853 C CA . LEU A 1 109 ? -3.466 -2.855 13.800 1.00 98.38 109 LEU A CA 1
ATOM 854 C C . LEU A 1 109 ? -3.011 -3.402 15.157 1.00 98.38 109 LEU A C 1
ATOM 856 O O . LEU A 1 109 ? -3.820 -3.919 15.922 1.00 98.38 109 LEU A O 1
ATOM 860 N N . ARG A 1 110 ? -1.710 -3.332 15.441 1.00 97.00 110 ARG A N 1
ATOM 861 C CA . ARG A 1 110 ? -1.064 -3.915 16.620 1.00 97.00 110 ARG A CA 1
ATOM 862 C C . ARG A 1 110 ? -0.150 -2.892 17.273 1.00 97.00 110 ARG A C 1
ATOM 864 O O . ARG A 1 110 ? 0.317 -1.962 16.622 1.00 97.00 110 ARG A O 1
ATOM 871 N N . ASN A 1 111 ? 0.119 -3.084 18.564 1.00 96.06 111 ASN A N 1
ATOM 872 C CA . ASN A 1 111 ? 1.013 -2.224 19.349 1.00 96.06 111 ASN A CA 1
ATOM 873 C C . ASN A 1 111 ? 0.617 -0.729 19.339 1.00 96.06 111 ASN A C 1
ATOM 875 O O . ASN A 1 111 ? 1.454 0.155 19.526 1.00 96.06 111 ASN A O 1
ATOM 879 N N . THR A 1 112 ? -0.672 -0.453 19.132 1.00 96.19 112 THR A N 1
ATOM 880 C CA . THR A 1 112 ? -1.282 0.884 19.102 1.00 96.19 112 THR A CA 1
ATOM 881 C C . THR A 1 112 ? -1.343 1.512 20.489 1.00 96.19 112 THR A C 1
ATOM 883 O O . THR A 1 112 ? -1.515 0.810 21.489 1.00 96.19 112 THR A O 1
ATOM 886 N N . GLN A 1 113 ? -1.310 2.837 20.556 1.00 86.75 113 GLN A N 1
ATOM 887 C CA . GLN A 1 113 ? -1.525 3.591 21.783 1.00 86.75 113 GLN A CA 1
ATOM 888 C C . GLN A 1 113 ? -3.037 3.710 22.035 1.00 86.75 113 GLN A C 1
ATOM 890 O O . GLN A 1 113 ? -3.722 4.506 21.405 1.00 86.75 113 GLN A O 1
ATOM 895 N N . GLY A 1 114 ? -3.576 2.893 22.946 1.00 88.50 114 GLY A N 1
ATOM 896 C CA . GLY A 1 114 ? -4.974 3.009 23.396 1.00 88.50 114 GLY A CA 1
ATOM 897 C C . GLY A 1 114 ? -5.938 1.915 22.929 1.00 88.50 114 GLY A C 1
ATOM 898 O O . GLY A 1 114 ? -7.120 1.995 23.230 1.00 88.50 114 GLY A O 1
ATOM 899 N N . GLY A 1 115 ? -5.455 0.867 22.250 1.00 95.88 115 GLY A N 1
ATOM 900 C CA . GLY A 1 115 ? -6.290 -0.286 21.869 1.00 95.88 115 GLY A CA 1
ATOM 901 C C . GLY A 1 115 ? -7.228 -0.035 20.682 1.00 95.88 115 GLY A C 1
ATOM 902 O O . GLY A 1 115 ? -8.128 -0.839 20.423 1.00 95.88 115 GLY A O 1
ATOM 903 N N . ASN A 1 116 ? -7.000 1.053 19.949 1.00 97.56 116 ASN A N 1
ATOM 904 C CA . ASN A 1 116 ? -7.694 1.390 18.717 1.00 97.56 116 ASN A CA 1
ATOM 905 C C . ASN A 1 116 ? -6.749 1.328 17.518 1.00 97.56 116 ASN A C 1
ATOM 907 O O . ASN A 1 116 ? -5.570 1.645 17.645 1.00 97.56 116 ASN A O 1
ATOM 911 N N . VAL A 1 117 ? -7.274 0.953 16.353 1.00 98.25 117 VAL A N 1
ATOM 912 C CA . VAL A 1 117 ? -6.536 0.999 15.087 1.00 98.25 117 VAL A CA 1
ATOM 913 C C . VAL A 1 117 ? -6.128 2.441 14.796 1.00 98.25 117 VAL A C 1
ATOM 915 O O . VAL A 1 117 ? -6.949 3.361 14.879 1.00 98.25 117 VAL A O 1
ATOM 918 N N . GLU A 1 118 ? -4.866 2.635 14.430 1.00 98.19 118 GLU A N 1
ATOM 919 C CA . GLU A 1 118 ? -4.335 3.930 14.009 1.00 98.19 118 GLU A CA 1
ATOM 920 C C . GLU A 1 118 ? -4.135 3.932 12.491 1.00 98.19 118 GLU A C 1
ATOM 922 O O . GLU A 1 118 ? -3.763 2.921 11.895 1.00 98.19 118 GLU A O 1
ATOM 927 N N . LEU A 1 119 ? -4.336 5.084 11.860 1.00 98.50 119 LEU A N 1
ATOM 928 C CA . LEU A 1 119 ? -3.996 5.301 10.462 1.00 98.50 119 LEU A CA 1
ATOM 929 C C . LEU A 1 119 ? -2.900 6.355 10.368 1.00 98.50 119 LEU A C 1
ATOM 931 O O . LEU A 1 119 ? -3.073 7.483 10.832 1.00 98.50 119 LEU A O 1
ATOM 935 N N . TRP A 1 120 ? -1.765 5.998 9.777 1.00 98.50 120 TRP A N 1
ATOM 936 C CA . TRP A 1 120 ? -0.669 6.926 9.527 1.00 98.50 120 TRP A CA 1
ATOM 937 C C . TRP A 1 120 ? -0.586 7.195 8.027 1.00 98.50 120 TRP A C 1
ATOM 939 O O . TRP A 1 120 ? -0.374 6.282 7.233 1.00 98.50 120 TRP A O 1
ATOM 949 N N . HIS A 1 121 ? -0.772 8.452 7.650 1.00 98.62 121 HIS A N 1
ATOM 950 C CA . HIS A 1 121 ? -0.695 8.940 6.282 1.00 98.62 121 HIS A CA 1
ATOM 951 C C . HIS A 1 121 ? 0.664 9.607 6.074 1.00 98.62 121 HIS A C 1
ATOM 953 O O . HIS A 1 121 ? 0.957 10.621 6.711 1.00 98.62 121 HIS A O 1
ATOM 959 N N . VAL A 1 122 ? 1.486 9.020 5.209 1.00 98.69 122 VAL A N 1
ATOM 960 C CA . VAL A 1 122 ? 2.793 9.539 4.813 1.00 98.69 122 VAL A CA 1
ATOM 961 C C . VAL A 1 122 ? 2.656 10.284 3.491 1.00 98.69 122 VAL A C 1
ATOM 963 O O . VAL A 1 122 ? 2.192 9.714 2.503 1.00 98.69 122 VAL A O 1
ATOM 966 N N . HIS A 1 123 ? 3.064 11.549 3.478 1.00 97.56 123 HIS A N 1
ATOM 967 C CA . HIS A 1 123 ? 2.872 12.461 2.352 1.00 97.56 123 HIS A CA 1
ATOM 968 C C . HIS A 1 123 ? 3.974 13.532 2.302 1.00 97.56 123 HIS A C 1
ATOM 970 O O . HIS A 1 123 ? 5.019 13.408 2.952 1.00 97.56 123 HIS A O 1
ATOM 976 N N . GLY A 1 124 ? 3.753 14.564 1.491 1.00 96.62 124 GLY A N 1
ATOM 977 C CA . GLY A 1 124 ? 4.696 15.654 1.277 1.00 96.62 124 GLY A CA 1
ATOM 978 C C . GLY A 1 124 ? 5.822 15.286 0.311 1.00 96.62 124 GLY A C 1
ATOM 979 O O . GLY A 1 124 ? 5.955 14.150 -0.158 1.00 96.62 124 GLY A O 1
ATOM 980 N N . THR A 1 125 ? 6.654 16.274 -0.012 1.00 94.44 125 THR A N 1
ATOM 981 C CA . THR A 1 125 ? 7.778 16.090 -0.937 1.00 94.44 125 THR A CA 1
ATOM 982 C C . THR A 1 125 ? 8.747 15.043 -0.392 1.00 94.44 125 THR A C 1
ATOM 984 O O . THR A 1 125 ? 9.270 15.179 0.712 1.00 94.44 125 THR A O 1
ATOM 987 N N . GLY A 1 126 ? 8.992 13.986 -1.172 1.00 94.88 126 GLY A N 1
ATOM 988 C CA . GLY A 1 126 ? 9.876 12.890 -0.769 1.00 94.88 126 GLY A CA 1
ATOM 989 C C . GLY A 1 126 ? 9.339 12.024 0.377 1.00 94.88 126 GLY A C 1
ATOM 990 O O . GLY A 1 126 ? 10.126 11.302 0.986 1.00 94.88 126 GLY A O 1
ATOM 991 N N . LEU A 1 127 ? 8.033 12.093 0.676 1.00 97.56 127 LEU A N 1
ATOM 992 C CA . LEU A 1 127 ? 7.360 11.299 1.715 1.00 97.56 127 LEU A CA 1
ATOM 993 C C . LEU A 1 127 ? 7.953 11.476 3.122 1.00 97.56 127 LEU A C 1
ATOM 995 O O . LEU A 1 127 ? 8.157 10.506 3.852 1.00 97.56 127 LEU A O 1
ATOM 999 N N . GLN A 1 128 ? 8.250 12.722 3.495 1.00 97.75 128 GLN A N 1
ATOM 1000 C CA . GLN A 1 128 ? 8.877 13.067 4.777 1.00 97.75 128 GLN A CA 1
ATOM 1001 C C . GLN A 1 128 ? 7.893 13.583 5.839 1.00 97.75 128 GLN A C 1
ATOM 1003 O O . GLN A 1 128 ? 8.302 13.898 6.956 1.00 97.75 128 GLN A O 1
ATOM 1008 N N . GLU A 1 129 ? 6.598 13.645 5.537 1.00 98.50 129 GLU A N 1
ATOM 1009 C CA . GLU A 1 129 ? 5.568 14.075 6.484 1.00 98.50 129 GLU A CA 1
ATOM 1010 C C . GLU A 1 129 ? 4.692 12.891 6.890 1.00 98.50 129 GLU A C 1
ATOM 1012 O O . GLU A 1 129 ? 4.309 12.089 6.044 1.00 98.50 129 GLU A O 1
ATOM 1017 N N . VAL A 1 130 ? 4.358 12.773 8.183 1.00 98.62 130 VAL A N 1
ATOM 1018 C CA . VAL A 1 130 ? 3.479 11.707 8.698 1.00 98.62 130 VAL A CA 1
ATOM 1019 C C . VAL A 1 130 ? 2.367 12.306 9.550 1.00 98.62 130 VAL A C 1
ATOM 1021 O O . VAL A 1 130 ? 2.604 12.747 10.678 1.00 98.62 130 VAL A O 1
ATOM 1024 N N . THR A 1 131 ? 1.134 12.268 9.049 1.00 98.50 131 THR A N 1
ATOM 1025 C CA . THR A 1 131 ? -0.068 12.610 9.819 1.00 98.50 131 THR A CA 1
ATOM 1026 C C . THR A 1 131 ? -0.672 11.341 10.415 1.00 98.50 131 THR A C 1
ATOM 1028 O O . THR A 1 131 ? -0.871 10.359 9.706 1.00 98.50 131 THR A O 1
ATOM 1031 N N . ARG A 1 132 ? -0.953 11.337 11.722 1.00 98.00 132 ARG A N 1
ATOM 1032 C CA . ARG A 1 132 ? -1.470 10.165 12.447 1.00 98.00 132 ARG A CA 1
ATOM 1033 C C . ARG A 1 132 ? -2.886 10.421 12.942 1.00 98.00 132 ARG A C 1
ATOM 1035 O O . ARG A 1 132 ? -3.161 11.488 13.486 1.00 98.00 132 ARG A O 1
ATOM 1042 N N . TYR A 1 133 ? -3.743 9.424 12.785 1.00 98.00 133 TYR A N 1
ATOM 1043 C CA . TYR A 1 133 ? -5.132 9.431 13.221 1.00 98.00 133 TYR A CA 1
ATOM 1044 C C . TYR A 1 133 ? -5.398 8.196 14.078 1.00 98.00 133 TYR A C 1
ATOM 1046 O O . TYR A 1 133 ? -4.945 7.103 13.739 1.00 98.00 133 TYR A O 1
ATOM 1054 N N . THR A 1 134 ? -6.158 8.355 15.155 1.00 96.81 134 THR A N 1
ATOM 1055 C CA . THR A 1 134 ? -6.709 7.232 15.923 1.00 96.81 134 THR A CA 1
ATOM 1056 C C . THR A 1 134 ? -8.150 7.038 15.492 1.00 96.81 134 THR A C 1
ATOM 1058 O O . THR A 1 134 ? -8.916 7.994 15.504 1.00 96.81 134 THR A O 1
ATOM 1061 N N . THR A 1 135 ? -8.525 5.828 15.098 1.00 97.25 135 THR A N 1
ATOM 1062 C CA . THR A 1 135 ? -9.893 5.523 14.655 1.00 97.25 135 THR A CA 1
ATOM 1063 C C . THR A 1 135 ? -10.739 4.997 15.814 1.00 97.25 135 THR A C 1
ATOM 1065 O O . THR A 1 135 ? -10.213 4.649 16.869 1.00 97.25 135 THR A O 1
ATOM 1068 N N . TRP A 1 136 ? -12.052 4.874 15.625 1.00 95.25 136 TRP A N 1
ATOM 1069 C CA . TRP A 1 136 ? -12.936 4.220 16.600 1.00 95.25 136 TRP A CA 1
ATOM 1070 C C . TRP A 1 136 ? -12.882 2.685 16.545 1.00 95.25 136 TRP A C 1
ATOM 1072 O O . TRP A 1 136 ? -13.437 2.014 17.417 1.00 95.25 136 TRP A O 1
ATOM 1082 N N . PHE A 1 137 ? -12.191 2.099 15.564 1.00 97.00 137 PHE A N 1
ATOM 1083 C CA . PHE A 1 137 ? -12.054 0.652 15.477 1.00 97.00 137 PHE A CA 1
ATOM 1084 C C . PHE A 1 137 ? -11.154 0.118 16.587 1.00 97.00 137 PHE A C 1
ATOM 1086 O O . PHE A 1 137 ? -10.054 0.626 16.797 1.00 97.00 137 PHE A O 1
ATOM 1093 N N . SER A 1 138 ? -11.591 -0.930 17.281 1.00 96.75 138 SER A N 1
ATOM 1094 C CA . SER A 1 138 ? -10.759 -1.606 18.277 1.00 96.75 138 SER A CA 1
ATOM 1095 C C . SER A 1 138 ? -9.711 -2.489 17.598 1.00 96.75 138 SER A C 1
ATOM 1097 O O . SER A 1 138 ? -10.012 -3.180 16.626 1.00 96.75 138 SER A O 1
ATOM 1099 N N . THR A 1 139 ? -8.501 -2.566 18.153 1.00 97.75 139 THR A N 1
ATOM 1100 C CA . THR A 1 139 ? -7.497 -3.548 17.708 1.00 97.75 139 THR A CA 1
ATOM 1101 C C . THR A 1 139 ? -7.910 -4.994 17.977 1.00 97.75 139 THR A C 1
ATOM 1103 O O . THR A 1 139 ? -7.374 -5.899 17.345 1.00 97.75 139 THR A O 1
ATOM 1106 N N . SER A 1 140 ? -8.912 -5.238 18.831 1.00 96.69 140 SER A N 1
ATOM 1107 C CA . SER A 1 140 ? -9.522 -6.570 18.973 1.00 96.69 140 SER A CA 1
ATOM 1108 C C . SER A 1 140 ? -10.210 -7.056 17.687 1.00 96.69 140 SER A C 1
ATOM 1110 O O . SER A 1 140 ? -10.354 -8.261 17.481 1.00 96.69 140 SER A O 1
ATOM 1112 N N . ASP A 1 141 ? -10.569 -6.131 16.791 1.00 96.56 141 ASP A N 1
ATOM 1113 C CA . ASP A 1 141 ? -11.141 -6.416 15.477 1.00 96.56 141 ASP A CA 1
ATOM 1114 C C . ASP A 1 141 ? -10.105 -6.474 14.346 1.00 96.56 141 ASP A C 1
ATOM 1116 O O . ASP A 1 141 ? -10.469 -6.776 13.209 1.00 96.56 141 ASP A O 1
ATOM 1120 N N . ALA A 1 142 ? -8.818 -6.249 14.636 1.00 95.94 142 ALA A N 1
ATOM 1121 C CA . ALA A 1 142 ? -7.744 -6.223 13.640 1.00 95.94 142 ALA A CA 1
ATOM 1122 C C . ALA A 1 142 ? -7.766 -7.440 12.706 1.00 95.94 142 ALA A C 1
ATOM 1124 O O . ALA A 1 142 ? -7.683 -7.293 11.487 1.00 95.94 142 ALA A O 1
ATOM 1125 N N . ASP A 1 143 ? -7.943 -8.627 13.286 1.00 97.12 143 ASP A N 1
ATOM 1126 C CA . ASP A 1 143 ? -7.937 -9.904 12.579 1.00 97.12 143 ASP A CA 1
ATOM 1127 C C . ASP A 1 143 ? -9.351 -10.397 12.225 1.00 97.12 143 ASP A C 1
ATOM 1129 O O . ASP A 1 143 ? -9.524 -11.523 11.767 1.00 97.12 143 ASP A O 1
ATOM 1133 N N . ASN A 1 144 ? -10.395 -9.582 12.384 1.00 98.00 144 ASN A N 1
ATOM 1134 C CA . ASN A 1 144 ? -11.776 -9.985 12.091 1.00 98.00 144 ASN A CA 1
ATOM 1135 C C . ASN A 1 144 ? -12.209 -9.715 10.642 1.00 98.00 144 ASN A C 1
ATOM 1137 O O . ASN A 1 144 ? -13.361 -9.959 10.272 1.00 98.00 144 ASN A O 1
ATOM 1141 N N . GLY A 1 145 ? -11.296 -9.257 9.788 1.00 97.38 145 GLY A N 1
ATOM 1142 C CA . GLY A 1 145 ? -11.623 -8.926 8.410 1.00 97.38 145 GLY A CA 1
ATOM 1143 C C . GLY A 1 145 ? -10.442 -8.427 7.593 1.00 97.38 145 GLY A C 1
ATOM 1144 O O . GLY A 1 145 ? -9.294 -8.780 7.846 1.00 97.38 145 GLY A O 1
ATOM 1145 N N . SER A 1 146 ? -10.746 -7.622 6.580 1.00 97.50 146 SER A N 1
ATOM 1146 C CA . SER A 1 146 ? -9.749 -7.012 5.701 1.00 97.50 146 SER A CA 1
ATOM 1147 C C . SER A 1 146 ? -9.809 -5.494 5.777 1.00 97.50 146 SER A C 1
ATOM 1149 O O . SER A 1 146 ? -10.890 -4.909 5.728 1.00 97.50 146 SER A O 1
ATOM 1151 N N . TRP A 1 147 ? -8.633 -4.878 5.817 1.00 98.19 147 TRP A N 1
ATOM 1152 C CA . TRP A 1 147 ? -8.435 -3.434 5.891 1.00 98.19 147 TRP A CA 1
ATOM 1153 C C . TRP A 1 147 ? -7.901 -2.910 4.569 1.00 98.19 147 TRP A C 1
ATOM 1155 O O . TRP A 1 147 ? -7.006 -3.530 3.993 1.00 98.19 147 TRP A O 1
ATOM 1165 N N . ARG A 1 148 ? -8.449 -1.800 4.066 1.00 96.56 148 ARG A N 1
ATOM 1166 C CA . ARG A 1 148 ? -8.034 -1.213 2.783 1.00 96.56 148 ARG A CA 1
ATOM 1167 C C . ARG A 1 148 ? -8.165 0.303 2.806 1.00 96.56 148 ARG A C 1
ATOM 1169 O O . ARG A 1 148 ? -9.059 0.830 3.461 1.00 96.56 148 ARG A O 1
ATOM 1176 N N . ILE A 1 149 ? -7.328 0.976 2.026 1.00 97.75 149 ILE A N 1
ATOM 1177 C CA . ILE A 1 149 ? -7.551 2.372 1.648 1.00 97.75 149 ILE A CA 1
ATOM 1178 C C . ILE A 1 149 ? -8.279 2.389 0.311 1.00 97.75 149 ILE A C 1
ATOM 1180 O O . ILE A 1 149 ? -7.881 1.698 -0.626 1.00 97.75 149 ILE A O 1
ATOM 1184 N N . GLY A 1 150 ? -9.392 3.115 0.258 1.00 93.38 150 GLY A N 1
ATOM 1185 C CA . GLY A 1 150 ? -10.200 3.285 -0.943 1.00 93.38 150 GLY A CA 1
ATOM 1186 C C . GLY A 1 150 ? -10.096 4.694 -1.518 1.00 93.38 150 GLY A C 1
ATOM 1187 O O . GLY A 1 150 ? -9.175 5.452 -1.217 1.00 93.38 150 GLY A O 1
ATOM 1188 N N . ALA A 1 151 ? -11.080 5.054 -2.343 1.00 91.94 151 ALA A N 1
ATOM 1189 C CA . ALA A 1 151 ? -11.181 6.392 -2.915 1.00 91.94 151 ALA A CA 1
ATOM 1190 C C . ALA A 1 151 ? -11.137 7.480 -1.827 1.00 91.94 151 ALA A C 1
ATOM 1192 O O . ALA A 1 151 ? -11.632 7.278 -0.716 1.00 91.94 151 ALA A O 1
ATOM 1193 N N . GLN A 1 152 ? -10.551 8.630 -2.172 1.00 94.56 152 GLN A N 1
ATOM 1194 C CA . GLN A 1 152 ? -10.374 9.795 -1.288 1.00 94.56 152 GLN A CA 1
ATOM 1195 C C . GLN A 1 152 ? -9.517 9.510 -0.039 1.00 94.56 152 GLN A C 1
ATOM 1197 O O . GLN A 1 152 ? -9.548 10.278 0.924 1.00 94.56 152 GLN A O 1
ATOM 1202 N N . GLY A 1 153 ? -8.760 8.408 -0.029 1.00 96.06 153 GLY A N 1
ATOM 1203 C CA . GLY A 1 153 ? -7.974 7.990 1.130 1.00 96.06 153 GLY A CA 1
ATOM 1204 C C . GLY A 1 153 ? -8.817 7.442 2.286 1.00 96.06 153 GLY A C 1
ATOM 1205 O O . GLY A 1 153 ? -8.316 7.338 3.399 1.00 96.06 153 GLY A O 1
ATOM 1206 N N . ASN A 1 154 ? -10.090 7.098 2.058 1.00 98.06 154 ASN A N 1
ATOM 1207 C CA . ASN A 1 154 ? -10.971 6.580 3.107 1.00 98.06 154 ASN A CA 1
ATOM 1208 C C . ASN A 1 154 ? -10.519 5.191 3.581 1.00 98.06 154 ASN A C 1
ATOM 1210 O O . ASN A 1 154 ? -10.134 4.343 2.771 1.00 98.06 154 ASN A O 1
ATOM 1214 N N . LEU A 1 155 ? -10.622 4.939 4.888 1.00 98.50 155 LEU A N 1
ATOM 1215 C CA . LEU A 1 155 ? -10.316 3.645 5.489 1.00 98.50 155 LEU A CA 1
ATOM 1216 C C . LEU A 1 155 ? -11.556 2.752 5.471 1.00 98.50 155 LEU A C 1
ATOM 1218 O O . LEU A 1 155 ? -12.583 3.094 6.055 1.00 98.50 155 LEU A O 1
ATOM 1222 N N . PHE A 1 156 ? -11.433 1.587 4.844 1.00 98.12 156 PHE A N 1
ATOM 1223 C CA . PHE A 1 156 ? -12.464 0.557 4.803 1.00 98.12 156 PHE A CA 1
ATOM 1224 C C . PHE A 1 156 ? -12.067 -0.630 5.674 1.00 98.12 156 PHE A C 1
ATOM 1226 O O . PHE A 1 156 ? -10.955 -1.155 5.551 1.00 98.12 156 PHE A O 1
ATOM 1233 N N . PHE A 1 157 ? -13.015 -1.109 6.477 1.00 98.31 157 PHE A N 1
ATOM 1234 C CA . PHE A 1 157 ? -12.923 -2.380 7.182 1.00 98.31 157 PHE A CA 1
ATOM 1235 C C . PHE A 1 157 ? -14.071 -3.293 6.759 1.00 98.31 157 PHE A C 1
ATOM 1237 O O . PHE A 1 157 ? -15.240 -3.019 7.027 1.00 98.31 157 PHE A O 1
ATOM 1244 N N . ILE A 1 158 ? -13.727 -4.386 6.079 1.00 98.25 158 ILE A N 1
ATOM 1245 C CA . ILE A 1 158 ? -14.674 -5.429 5.680 1.00 98.25 158 ILE A CA 1
ATOM 1246 C C . ILE A 1 158 ? -14.572 -6.541 6.716 1.00 98.25 158 ILE A C 1
ATOM 1248 O O . ILE A 1 158 ? -13.690 -7.403 6.630 1.00 98.25 158 ILE A O 1
ATOM 1252 N N . LYS A 1 159 ? -15.453 -6.499 7.712 1.00 98.31 159 LYS A N 1
ATOM 1253 C CA . LYS A 1 159 ? -15.498 -7.457 8.812 1.00 98.31 159 LYS A CA 1
ATOM 1254 C C . LYS A 1 159 ? -16.250 -8.707 8.368 1.00 98.31 159 LYS A C 1
ATOM 1256 O O . LYS A 1 159 ? -17.386 -8.640 7.906 1.00 98.31 159 LYS A O 1
ATOM 1261 N N . THR A 1 160 ? -15.598 -9.856 8.493 1.00 98.31 160 THR A N 1
ATOM 1262 C CA . THR A 1 160 ? -16.120 -11.162 8.047 1.00 98.31 160 THR A CA 1
ATOM 1263 C C . THR A 1 160 ? -16.214 -12.178 9.181 1.00 98.31 160 THR A C 1
ATOM 1265 O O . THR A 1 160 ? -16.820 -13.233 9.015 1.00 98.31 160 THR A O 1
ATOM 1268 N N . ARG A 1 161 ? -15.624 -11.871 10.340 1.00 98.00 161 ARG A N 1
ATOM 1269 C CA . ARG A 1 161 ? -15.649 -12.690 11.553 1.00 98.00 161 ARG A CA 1
ATOM 1270 C C . ARG A 1 161 ? -16.120 -11.854 12.734 1.00 98.00 161 ARG A C 1
ATOM 1272 O O . ARG A 1 161 ? -15.901 -10.646 12.751 1.00 98.00 161 ARG A O 1
ATOM 1279 N N . ASN A 1 162 ? -16.728 -12.500 13.729 1.00 97.38 162 ASN A N 1
ATOM 1280 C CA . ASN A 1 162 ? -17.194 -11.848 14.961 1.00 97.38 162 ASN A CA 1
ATOM 1281 C C . ASN A 1 162 ? -18.063 -10.603 14.688 1.00 97.38 162 ASN A C 1
ATOM 1283 O O . ASN A 1 162 ? -17.900 -9.560 15.322 1.00 97.38 162 ASN A O 1
ATOM 1287 N N . THR A 1 163 ? -18.935 -10.689 13.683 1.00 97.31 163 THR A N 1
ATOM 1288 C CA . THR A 1 163 ? -19.816 -9.589 13.282 1.00 97.31 163 THR A CA 1
ATOM 1289 C C . THR A 1 163 ? -21.018 -9.520 14.217 1.00 97.31 163 THR A C 1
ATOM 1291 O O . THR A 1 163 ? -21.540 -10.549 14.648 1.00 97.31 163 THR A O 1
ATOM 1294 N N . GLY A 1 164 ? -21.453 -8.307 14.559 1.00 94.69 164 GLY A N 1
ATOM 1295 C CA . GLY A 1 164 ? -22.617 -8.101 15.426 1.00 94.69 164 GLY A CA 1
ATOM 1296 C C . GLY A 1 164 ? -23.932 -8.433 14.719 1.00 94.69 164 GLY A C 1
ATOM 1297 O O . GLY A 1 164 ? -24.906 -8.817 15.359 1.00 94.69 164 GLY A O 1
ATOM 1298 N N . SER A 1 165 ? -23.944 -8.325 13.390 1.00 96.50 165 SER A N 1
ATOM 1299 C CA . SER A 1 165 ? -25.095 -8.618 12.529 1.00 96.50 165 SER A CA 1
ATOM 1300 C C . SER A 1 165 ? -25.256 -10.095 12.147 1.00 96.50 165 SER A C 1
ATOM 1302 O O . SER A 1 165 ? -26.309 -10.478 11.641 1.00 96.50 165 SER A O 1
ATOM 1304 N N . GLY A 1 166 ? -24.216 -10.922 12.311 1.00 96.81 166 GLY A N 1
ATOM 1305 C CA . GLY A 1 166 ? -24.165 -12.272 11.733 1.00 96.81 166 GLY A CA 1
ATOM 1306 C C . GLY A 1 166 ? -23.989 -12.306 10.203 1.00 96.81 166 GLY A C 1
ATOM 1307 O O . GLY A 1 166 ? -24.030 -13.382 9.610 1.00 96.81 166 GLY A O 1
ATOM 1308 N N . GLN A 1 167 ? -23.779 -11.153 9.558 1.00 97.94 167 GLN A N 1
ATOM 1309 C CA . GLN A 1 167 ? -23.465 -11.006 8.130 1.00 97.94 167 GLN A CA 1
ATOM 1310 C C . GLN A 1 167 ? -22.088 -10.349 7.953 1.00 97.94 167 GLN A C 1
ATOM 1312 O O . GLN A 1 167 ? -21.441 -10.008 8.939 1.00 97.94 167 GLN A O 1
ATOM 1317 N N . ILE A 1 168 ? -21.620 -10.183 6.710 1.00 98.00 168 ILE A N 1
ATOM 1318 C CA . ILE A 1 168 ? -20.445 -9.342 6.423 1.00 98.00 168 ILE A CA 1
ATOM 1319 C C . ILE A 1 168 ? -20.812 -7.886 6.714 1.00 98.00 168 ILE A C 1
ATOM 1321 O O . ILE A 1 168 ? -21.833 -7.400 6.233 1.00 98.00 168 ILE A O 1
ATOM 1325 N N . GLU A 1 169 ? -19.954 -7.180 7.447 1.00 98.31 169 GLU A N 1
ATOM 1326 C CA . GLU A 1 169 ? -20.128 -5.757 7.738 1.00 98.31 169 GLU A CA 1
ATOM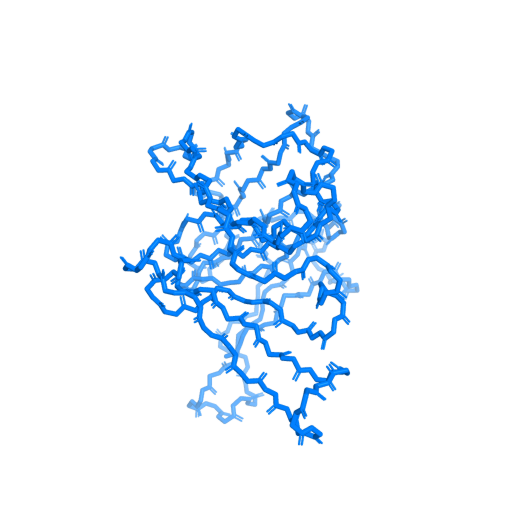 1327 C C . GLU A 1 169 ? -19.067 -4.945 7.002 1.00 98.31 169 GLU A C 1
ATOM 1329 O O . GLU A 1 169 ? -17.886 -5.296 6.998 1.00 98.31 169 GLU A O 1
ATOM 1334 N N . VAL A 1 170 ? -19.487 -3.843 6.387 1.00 97.31 170 VAL A N 1
ATOM 1335 C CA . VAL A 1 170 ? -18.581 -2.885 5.757 1.00 97.31 170 VAL A CA 1
ATOM 1336 C C . VAL A 1 170 ? -18.642 -1.597 6.553 1.00 97.31 170 VAL A C 1
ATOM 1338 O O . VAL A 1 170 ? -19.691 -0.965 6.642 1.00 97.31 170 VAL A O 1
ATOM 1341 N N . HIS A 1 171 ? -17.502 -1.216 7.111 1.00 97.12 171 HIS A N 1
ATOM 1342 C CA . HIS A 1 171 ? -17.335 0.004 7.884 1.00 97.12 171 HIS A CA 1
ATOM 1343 C C . HIS A 1 171 ? -16.404 0.958 7.145 1.00 97.12 171 HIS A C 1
ATOM 1345 O O . HIS A 1 171 ? -15.441 0.520 6.509 1.00 97.12 171 HIS A O 1
ATOM 1351 N N . ILE A 1 172 ? -16.687 2.257 7.233 1.00 97.06 172 ILE A N 1
ATOM 1352 C CA . ILE A 1 172 ? -15.919 3.303 6.555 1.00 97.06 172 ILE A CA 1
ATOM 1353 C C . ILE A 1 172 ? -15.607 4.404 7.565 1.00 97.06 172 ILE A C 1
ATOM 1355 O O . ILE A 1 172 ? -16.520 4.949 8.179 1.00 97.06 172 ILE A O 1
ATOM 1359 N N . ALA A 1 173 ? -14.329 4.745 7.703 1.00 97.81 173 ALA A N 1
ATOM 1360 C CA . ALA A 1 173 ? -13.879 5.952 8.385 1.00 97.81 173 ALA A CA 1
ATOM 1361 C C . ALA A 1 173 ? -13.299 6.902 7.330 1.00 97.81 173 ALA A C 1
ATOM 1363 O O . ALA A 1 173 ? -12.359 6.550 6.611 1.00 97.81 173 ALA A O 1
ATOM 1364 N N . SER A 1 174 ? -13.909 8.076 7.183 1.00 97.38 174 SER A N 1
ATOM 1365 C CA . SER A 1 174 ? -13.598 8.982 6.075 1.00 97.38 174 SER A CA 1
ATOM 1366 C C . SER A 1 174 ? -12.405 9.885 6.377 1.00 97.38 174 SER A C 1
ATOM 1368 O O . SER A 1 174 ? -12.202 10.295 7.519 1.00 97.38 174 SER A O 1
ATOM 1370 N N . SER A 1 175 ? -11.644 10.260 5.351 1.00 96.81 175 SER A N 1
ATOM 1371 C CA . SER A 1 175 ? -10.591 11.269 5.489 1.00 96.81 175 SER A CA 1
ATOM 1372 C C . SER A 1 175 ? -11.168 12.649 5.844 1.00 96.81 175 SER A C 1
ATOM 1374 O O . SER A 1 175 ? -10.568 13.377 6.636 1.00 96.81 175 SER A O 1
ATOM 1376 N N . GLU A 1 176 ? -12.370 12.968 5.350 1.00 96.50 176 GLU A N 1
ATOM 1377 C CA . GLU A 1 176 ? -13.113 14.201 5.652 1.00 96.50 176 GLU A CA 1
ATOM 1378 C C . GLU A 1 176 ? -13.441 14.337 7.146 1.00 96.50 176 GLU A C 1
ATOM 1380 O O . GLU A 1 176 ? -13.240 15.402 7.732 1.00 96.50 176 GLU A O 1
ATOM 1385 N N . SER A 1 177 ? -13.864 13.245 7.793 1.00 96.75 177 SER A N 1
ATOM 1386 C CA . SER A 1 177 ? -14.099 13.198 9.243 1.00 96.75 177 SER A CA 1
ATOM 1387 C C . SER A 1 177 ? -12.817 13.038 10.065 1.00 96.75 177 SER A C 1
ATOM 1389 O O . SER A 1 177 ? -12.881 12.938 11.289 1.00 96.75 177 SER A O 1
ATOM 1391 N N . LYS A 1 178 ? -11.639 13.015 9.420 1.00 96.75 178 LYS A N 1
ATOM 1392 C CA . LYS A 1 178 ? -10.351 12.668 10.046 1.00 96.75 178 LYS A CA 1
ATOM 1393 C C . LYS A 1 178 ? -10.396 11.298 10.729 1.00 96.75 178 LYS A C 1
ATOM 1395 O O . LYS A 1 178 ? -9.786 11.093 11.780 1.00 96.75 178 LYS A O 1
ATOM 1400 N N . TYR A 1 179 ? -11.111 10.370 10.102 1.00 97.06 179 TYR A N 1
ATOM 1401 C CA . TYR A 1 179 ? -11.297 8.988 10.531 1.00 97.06 179 TYR A CA 1
ATOM 1402 C C . TYR A 1 179 ? -11.975 8.843 11.905 1.00 97.06 179 TYR A C 1
ATOM 1404 O O . TYR A 1 179 ? -11.765 7.839 12.590 1.00 97.06 179 TYR A O 1
ATOM 1412 N N . GLN A 1 180 ? -12.774 9.846 12.292 1.00 90.50 180 GLN A N 1
ATOM 1413 C CA . GLN A 1 180 ? -13.739 9.784 13.396 1.00 90.50 180 GLN A CA 1
ATOM 1414 C C . GLN A 1 180 ? -15.126 9.394 12.890 1.00 90.50 180 GLN A C 1
ATOM 141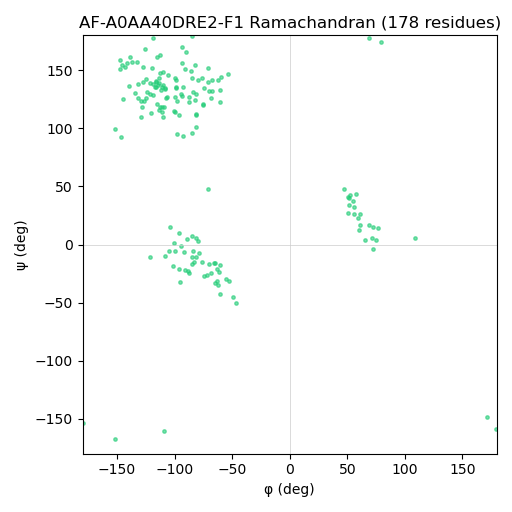6 O O . GLN A 1 180 ? -15.435 9.714 11.715 1.00 90.50 180 GLN A O 1
#

Sequence (180 aa):
LYFVKTNNVGSGKIEVHRTTAASNYRDFDIHTASVFELTDADSGVWTVDNDDLFLVKTRNTTSRLIELHQAPGTAFSTFSLHAAVPIPQSEGENGAWAVWNGNLYFIRLRNTQGGNVELWHVHGTGLQEVTRYTTWFSTSDADNGSWRIGAQGNLFFIKTRNTGSGQIEVHIASSESKYQ

Foldseek 3Di:
DKDWALPPDPVQATWIWDADVVNVSPDTPATEGAQGGSVQSPQADWDAEPQKTWGQGLHPDPVQATWIWIQDDRHNHDTPATARAPHGSVQRPQADWDAYPNKIWGFGLHPDDPQFTKIWIQDDDRRHDIDIAGAPHGSVQRPQADWDQDPQRKIWGFGDHPDPVPHTDIDIQHVVNVND

Organism: NCBI:txid260670

Secondary structure (DSSP, 8-state):
-EEEE-SS-SSSEEEEEEE-TTTTT-SEEEEEEEEEEGGGTTSEEEEEETTEEEEEE-SS-TTSEEEEEEE-TTT--S-SEEEEEEEEGGGTTSEEEEEETTEEEEEE-SS-TTSEEEEEEEESGGG-EEEEEEEEEEGGGTTSEEEEE-GGG-EEEEE-SS-SSSS-EEEEE-TTTTT-